Protein AF-A0A7C3T7F3-F1 (afdb_monomer_lite)

Sequence (194 aa):
MRRTGICLLIVLLVAVCTSAAVRIIVEGQDGMVAIKYQTDGERVRAFGLDVKLSAGTFTGVSDFIRGESTAARPGYGIFPAKFSQFITVDPQTGEVTDWDVNDYNPIADPCDPGALGGLGTGGVTLEMGALYYPPTDNSPNAPPTSGLLCRLAISQSAKVTVTENAIRGGIVFTDPTKKPVVDLSLATDIQVNK

Foldseek 3Di:
DDDDDDDDDPPPPPPPPPAKAKEWAWDADPQKTWTKIAIPLFFWFKAKKKKFWPDFFWADKFDADADAQALVRAAWRDAVLCCVVFFDADPVPRDTPDRPTPPSAQWHDCPPPQFDPTGRHRMTIGITGHDDPPLHSPDSRGHDSMDTRIMIGGPFKTFMAMDARVVRPHIATSPNVGDHPYHCVNGHRHTHGD

pLDDT: mean 90.85, std 13.87, range [42.19, 98.88]

Secondary structure (DSSP, 8-state):
------------------PPEEEEEEEEETTEEEEEEEESSPPEEEEEEEEEESSS-EEEEES---B---SSS-S-BB-HHHHHHHPPBPTTT--BS-S--TT-SSBPPTTSTT----TTSSEEEEEEE---SS-STT-TTSPPSEEEEEEEEESS-EEEEEEE-GGGT-EEESSTTS--EEEEEETSSEEE--

Radius of gyration: 21.13 Å; chains: 1; bounding box: 57×84×36 Å

Structure (mmCIF, N/CA/C/O backbone):
data_AF-A0A7C3T7F3-F1
#
_entry.id   AF-A0A7C3T7F3-F1
#
loop_
_atom_site.group_PDB
_atom_site.id
_atom_site.type_symbol
_atom_site.label_atom_id
_atom_site.label_alt_id
_atom_site.label_comp_id
_atom_site.label_asym_id
_atom_site.label_entity_id
_atom_site.label_seq_id
_atom_site.pdbx_PDB_ins_code
_atom_site.Cartn_x
_atom_site.Cartn_y
_atom_site.Cartn_z
_atom_site.occupancy
_atom_site.B_iso_or_equiv
_atom_site.auth_seq_id
_atom_site.auth_comp_id
_atom_site.auth_asym_id
_atom_site.auth_atom_id
_atom_site.pdbx_PDB_model_num
ATOM 1 N N . MET A 1 1 ? 38.379 64.407 -5.188 1.00 46.91 1 MET A N 1
ATOM 2 C CA . MET A 1 1 ? 36.939 64.063 -5.220 1.00 46.91 1 MET A CA 1
ATOM 3 C C . MET A 1 1 ? 36.664 63.136 -6.394 1.00 46.91 1 MET A C 1
ATOM 5 O O . MET A 1 1 ? 36.841 63.575 -7.518 1.00 46.91 1 MET A O 1
ATOM 9 N N . ARG A 1 2 ? 36.257 61.888 -6.124 1.00 42.19 2 ARG A N 1
ATOM 10 C CA . ARG A 1 2 ? 35.185 61.119 -6.798 1.00 42.19 2 ARG A CA 1
ATOM 11 C C . ARG A 1 2 ? 35.280 59.669 -6.313 1.00 42.19 2 ARG A C 1
ATOM 13 O O . ARG A 1 2 ? 36.186 58.937 -6.682 1.00 42.19 2 ARG A O 1
ATOM 20 N N . ARG A 1 3 ? 34.377 59.321 -5.392 1.00 46.56 3 ARG A N 1
ATOM 21 C CA . ARG A 1 3 ? 34.142 57.962 -4.899 1.00 46.56 3 ARG A CA 1
ATOM 22 C C . ARG A 1 3 ? 33.205 57.284 -5.894 1.00 46.56 3 ARG A C 1
ATOM 24 O O . ARG A 1 3 ? 32.058 57.702 -6.003 1.00 46.56 3 ARG A O 1
ATOM 31 N N . THR A 1 4 ? 33.674 56.272 -6.607 1.00 50.56 4 THR A N 1
ATOM 32 C CA . THR A 1 4 ? 32.813 55.363 -7.371 1.00 50.56 4 THR A CA 1
ATOM 33 C C . THR A 1 4 ? 32.564 54.144 -6.495 1.00 50.56 4 THR A C 1
ATOM 35 O O . THR A 1 4 ? 33.405 53.258 -6.379 1.00 50.56 4 THR A O 1
ATOM 38 N N . GLY A 1 5 ? 31.433 54.162 -5.788 1.00 53.47 5 GLY A N 1
ATOM 39 C CA . GLY A 1 5 ? 30.940 53.008 -5.049 1.00 53.47 5 GLY A CA 1
ATOM 40 C C . GLY A 1 5 ? 30.367 51.990 -6.027 1.00 53.47 5 GLY A C 1
ATOM 41 O O . GLY A 1 5 ? 29.438 52.301 -6.766 1.00 53.47 5 GLY A O 1
ATOM 42 N N . ILE A 1 6 ? 30.935 50.789 -6.038 1.00 53.31 6 ILE A N 1
ATOM 43 C CA . ILE A 1 6 ? 30.362 49.620 -6.703 1.00 53.31 6 ILE A CA 1
ATOM 44 C C . ILE A 1 6 ? 29.478 48.928 -5.661 1.00 53.31 6 ILE A C 1
ATOM 46 O O . ILE A 1 6 ? 29.982 48.323 -4.717 1.00 53.31 6 ILE A O 1
ATOM 50 N N . CYS A 1 7 ? 28.158 49.057 -5.800 1.00 48.78 7 CYS A N 1
ATOM 51 C CA . CYS A 1 7 ? 27.200 48.215 -5.084 1.00 48.78 7 CYS A CA 1
ATOM 52 C C . CYS A 1 7 ? 27.161 46.848 -5.774 1.00 48.78 7 CYS A C 1
ATOM 54 O O . CYS A 1 7 ? 26.558 46.700 -6.834 1.00 48.78 7 CYS A O 1
ATOM 56 N N . LEU A 1 8 ? 27.824 45.858 -5.178 1.00 49.44 8 LEU A N 1
ATOM 57 C CA . LEU A 1 8 ? 27.726 44.460 -5.585 1.00 49.44 8 LEU A CA 1
ATOM 58 C C . LEU A 1 8 ? 26.409 43.886 -5.032 1.00 49.44 8 LEU A C 1
ATOM 60 O O . LEU A 1 8 ? 26.265 43.707 -3.823 1.00 49.44 8 LEU A O 1
ATOM 64 N N . LEU A 1 9 ? 25.434 43.641 -5.907 1.00 47.75 9 LEU A N 1
ATOM 65 C CA . LEU A 1 9 ? 24.166 42.998 -5.562 1.00 47.75 9 LEU A CA 1
ATOM 66 C C . LEU A 1 9 ? 24.384 41.475 -5.513 1.00 47.75 9 LEU A C 1
ATOM 68 O O . LEU A 1 9 ? 24.453 40.818 -6.548 1.00 47.75 9 LEU A O 1
ATOM 72 N N . ILE A 1 10 ? 24.523 40.916 -4.310 1.00 57.78 10 ILE A N 1
ATOM 73 C CA . ILE A 1 10 ? 24.541 39.464 -4.087 1.00 57.78 10 ILE A CA 1
ATOM 74 C C . ILE A 1 10 ? 23.085 38.987 -4.084 1.00 57.78 10 ILE A C 1
ATOM 76 O O . ILE A 1 10 ? 22.374 39.137 -3.093 1.00 57.78 10 ILE A O 1
ATOM 80 N N . VAL A 1 11 ? 22.623 38.440 -5.209 1.00 54.12 11 VAL A N 1
ATOM 81 C CA . VAL A 1 11 ? 21.342 37.725 -5.285 1.00 54.12 11 VAL A CA 1
ATOM 82 C C . VAL A 1 11 ? 21.586 36.302 -4.792 1.00 54.12 11 VAL A C 1
ATOM 84 O O . VAL A 1 11 ? 22.095 35.452 -5.520 1.0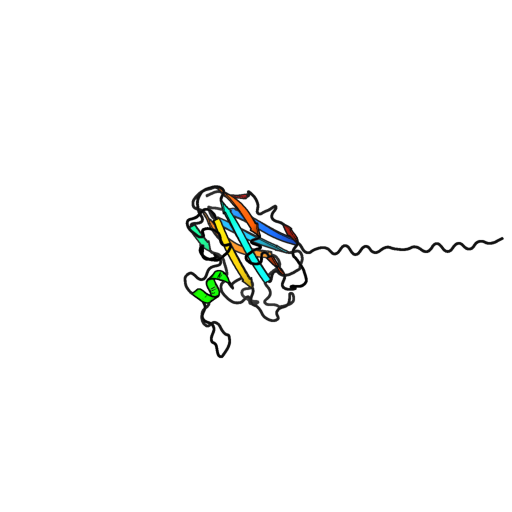0 54.12 11 VAL A O 1
ATOM 87 N N . LEU A 1 12 ? 21.271 36.057 -3.521 1.00 46.31 12 LEU A N 1
ATOM 88 C CA . LEU A 1 12 ? 21.304 34.729 -2.921 1.00 46.31 12 LEU A CA 1
ATOM 89 C C . LEU A 1 12 ? 20.077 33.943 -3.420 1.00 46.31 12 LEU A C 1
ATOM 91 O O . LEU A 1 12 ? 18.985 34.053 -2.867 1.00 46.31 12 LEU A O 1
ATOM 95 N N . LEU A 1 13 ? 20.246 33.178 -4.500 1.00 45.53 13 LEU A N 1
ATOM 96 C CA . LEU A 1 13 ? 19.295 32.145 -4.919 1.00 45.53 13 LEU A CA 1
ATOM 97 C C . LEU A 1 13 ? 19.312 31.033 -3.867 1.00 45.53 13 LEU A C 1
ATOM 99 O O . LEU A 1 13 ? 20.112 30.102 -3.937 1.00 45.53 13 LEU A O 1
ATOM 103 N N . VAL A 1 14 ? 18.442 31.137 -2.864 1.00 48.94 14 VAL A N 1
ATOM 104 C CA . VAL A 1 14 ? 18.135 30.000 -1.997 1.00 48.94 14 VAL A CA 1
ATOM 105 C C . VAL A 1 14 ? 17.326 29.029 -2.851 1.00 48.94 14 VAL A C 1
ATOM 107 O O . VAL A 1 14 ? 16.125 29.207 -3.041 1.00 48.94 14 VAL A O 1
ATOM 110 N N . ALA A 1 15 ? 18.000 28.036 -3.430 1.00 51.12 15 ALA A N 1
ATOM 111 C CA . ALA A 1 15 ? 17.335 26.887 -4.018 1.00 51.12 15 ALA A CA 1
ATOM 112 C C . ALA A 1 15 ? 16.617 26.149 -2.881 1.00 51.12 15 ALA A C 1
ATOM 114 O O . ALA A 1 15 ? 17.211 25.340 -2.171 1.00 51.12 15 ALA A O 1
ATOM 115 N N . VAL A 1 16 ? 15.345 26.476 -2.658 1.00 49.19 16 VAL A N 1
ATOM 116 C CA . VAL A 1 16 ? 14.458 25.633 -1.860 1.00 49.19 16 VAL A CA 1
ATOM 117 C C . VAL A 1 16 ? 14.324 24.335 -2.636 1.00 49.19 16 VAL A C 1
ATOM 119 O O . VAL A 1 16 ? 13.655 24.274 -3.664 1.00 49.19 16 VAL A O 1
ATOM 122 N N . CYS A 1 17 ? 15.037 23.310 -2.180 1.00 46.16 17 CYS A N 1
ATOM 123 C CA . CYS A 1 17 ? 14.803 21.948 -2.611 1.00 46.16 17 CYS A CA 1
ATOM 124 C C . CYS A 1 17 ? 13.360 21.634 -2.194 1.00 46.16 17 CYS A C 1
ATOM 126 O O . CYS A 1 17 ? 13.087 21.470 -1.005 1.00 46.16 17 CYS A O 1
ATOM 128 N N . THR A 1 18 ? 12.412 21.672 -3.132 1.00 59.72 18 THR A N 1
ATOM 129 C CA . THR A 1 18 ? 11.040 21.244 -2.858 1.00 59.72 18 THR A CA 1
ATOM 130 C C . THR A 1 18 ? 11.109 19.744 -2.640 1.00 59.72 18 THR A C 1
ATOM 132 O O . THR A 1 18 ? 11.190 18.978 -3.598 1.00 59.72 18 THR A O 1
ATOM 135 N N . SER A 1 19 ? 11.181 19.319 -1.380 1.00 63.06 19 SER A N 1
ATOM 136 C CA . SER A 1 19 ? 11.123 17.906 -1.030 1.00 63.06 19 SER A CA 1
ATOM 137 C C . SER A 1 19 ? 9.804 17.359 -1.558 1.00 63.06 19 SER A C 1
ATOM 139 O O . SER A 1 19 ? 8.746 17.836 -1.145 1.00 63.06 19 SER A O 1
ATOM 141 N N . ALA A 1 20 ? 9.860 16.411 -2.489 1.00 80.81 20 ALA A N 1
ATOM 142 C CA . ALA A 1 20 ? 8.653 15.839 -3.055 1.00 80.81 20 ALA A CA 1
ATOM 143 C C . ALA A 1 20 ? 7.878 15.103 -1.958 1.00 80.81 20 ALA A C 1
ATOM 145 O O . ALA A 1 20 ? 8.414 14.197 -1.307 1.00 80.81 20 ALA A O 1
ATOM 146 N N . ALA A 1 21 ? 6.633 15.519 -1.730 1.00 91.19 21 ALA A N 1
ATOM 147 C CA . ALA A 1 21 ? 5.785 14.872 -0.752 1.00 91.19 21 ALA A CA 1
ATOM 148 C C . ALA A 1 21 ? 5.089 13.654 -1.366 1.00 91.19 21 ALA A C 1
ATOM 150 O O . ALA A 1 21 ? 4.750 13.642 -2.554 1.00 91.19 21 ALA A O 1
ATOM 151 N N . VAL A 1 22 ? 4.843 12.645 -0.534 1.00 97.12 22 VAL A N 1
ATOM 152 C CA . VAL A 1 22 ? 3.919 11.548 -0.825 1.00 97.12 22 VAL A CA 1
ATOM 153 C C . VAL A 1 22 ? 2.779 11.638 0.170 1.00 97.12 22 VAL A C 1
ATOM 155 O O . VAL A 1 22 ? 2.977 11.486 1.371 1.00 97.12 22 VAL A O 1
ATOM 158 N N . ARG A 1 23 ? 1.578 11.889 -0.338 1.00 98.19 23 ARG A N 1
ATOM 159 C CA . ARG A 1 23 ? 0.343 11.915 0.440 1.00 98.19 23 ARG A CA 1
ATOM 160 C C . ARG A 1 23 ? -0.302 10.553 0.399 1.00 98.19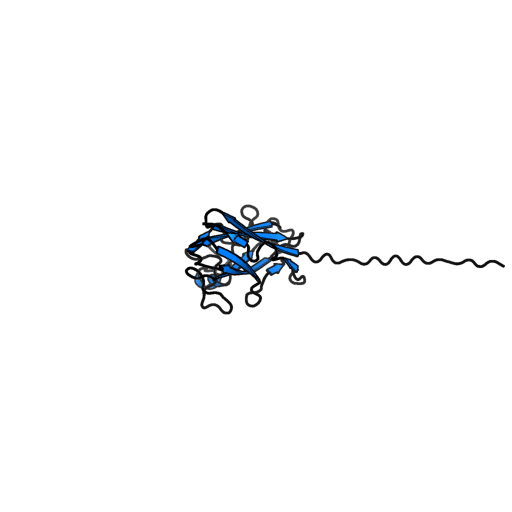 23 ARG A C 1
ATOM 162 O O . ARG A 1 23 ? -0.556 10.052 -0.696 1.00 98.19 23 ARG A O 1
ATOM 169 N N . ILE A 1 24 ? -0.617 10.006 1.564 1.00 98.75 24 ILE A N 1
ATOM 170 C CA . ILE A 1 24 ? -1.550 8.888 1.677 1.00 98.75 24 ILE A CA 1
ATOM 171 C C . ILE A 1 24 ? -2.923 9.453 2.008 1.00 98.75 24 ILE A C 1
ATOM 173 O O . ILE A 1 24 ? -3.062 10.359 2.829 1.00 98.75 24 ILE A O 1
ATOM 177 N N . ILE A 1 25 ? -3.935 8.933 1.327 1.00 98.81 25 ILE A N 1
ATOM 178 C CA . ILE A 1 25 ? -5.313 9.398 1.428 1.00 98.81 25 ILE A CA 1
ATOM 179 C C . ILE A 1 25 ? -6.185 8.185 1.725 1.00 98.81 25 ILE A C 1
ATOM 181 O O . ILE A 1 25 ? -6.105 7.172 1.027 1.00 98.81 25 ILE A O 1
ATOM 185 N N . VAL A 1 26 ? -7.022 8.300 2.749 1.00 98.75 26 VAL A N 1
ATOM 186 C CA . VAL A 1 26 ? -8.055 7.320 3.070 1.00 98.75 26 VAL A CA 1
ATOM 187 C C . VAL A 1 26 ? -9.410 7.894 2.691 1.00 98.75 26 VAL A C 1
ATOM 189 O O . VAL A 1 26 ? -9.795 8.968 3.146 1.00 98.75 26 VAL A O 1
ATOM 192 N N . GLU A 1 27 ? -10.158 7.148 1.888 1.00 98.06 27 GLU A N 1
ATOM 193 C CA . GLU A 1 27 ? -11.552 7.452 1.566 1.00 98.06 27 GLU A CA 1
ATOM 194 C C . GLU A 1 27 ? -12.429 6.263 1.959 1.00 98.06 27 GLU A C 1
ATOM 196 O O . GLU A 1 27 ? -12.152 5.124 1.587 1.00 98.06 27 GLU A O 1
ATOM 201 N N . GLY A 1 28 ? -13.482 6.523 2.731 1.00 94.50 28 GLY A N 1
ATOM 202 C CA . GLY A 1 28 ? -14.423 5.506 3.185 1.00 94.50 28 GLY A CA 1
ATOM 203 C C . GLY A 1 28 ? -15.754 5.583 2.451 1.00 94.50 28 GLY A C 1
ATOM 204 O O . GLY A 1 28 ? -16.364 6.649 2.423 1.00 94.50 28 GLY A O 1
ATOM 205 N N . GLN A 1 29 ? -16.233 4.461 1.918 1.00 89.06 29 GLN A N 1
ATOM 206 C CA . GLN A 1 29 ? -17.582 4.353 1.363 1.00 89.06 29 GLN A CA 1
ATOM 207 C C . GLN A 1 29 ? -18.111 2.920 1.504 1.00 89.06 29 GLN A C 1
ATOM 209 O O . GLN A 1 29 ? -17.406 1.977 1.156 1.00 89.06 29 GLN A O 1
ATOM 214 N N . ASP A 1 30 ? -19.347 2.766 1.991 1.00 91.88 30 ASP A N 1
ATOM 215 C CA . ASP A 1 30 ? -20.090 1.496 2.049 1.00 91.88 30 ASP A CA 1
ATOM 216 C C . ASP A 1 30 ? -19.298 0.335 2.689 1.00 91.88 30 ASP A C 1
ATOM 218 O O . ASP A 1 30 ? -19.239 -0.780 2.170 1.00 91.88 30 ASP A O 1
ATOM 222 N N . GLY A 1 31 ? -18.622 0.603 3.815 1.00 93.69 31 GLY A N 1
ATOM 223 C CA . GLY A 1 31 ? -17.800 -0.395 4.511 1.00 93.69 31 GLY A CA 1
ATOM 224 C C . GLY A 1 31 ? -16.494 -0.768 3.803 1.00 93.69 31 GLY A C 1
ATOM 225 O O . GLY A 1 31 ? -15.836 -1.731 4.205 1.00 93.69 31 GLY A O 1
ATOM 226 N N . MET A 1 32 ? -16.105 -0.012 2.777 1.00 98.00 32 MET A N 1
ATOM 227 C CA . MET A 1 32 ? -14.834 -0.147 2.075 1.00 98.00 32 MET A CA 1
ATOM 228 C C . MET A 1 32 ? -13.944 1.063 2.352 1.00 98.00 32 MET A C 1
ATOM 230 O O . MET A 1 32 ? -14.363 2.215 2.249 1.00 98.00 32 MET A O 1
ATOM 234 N N . VAL A 1 33 ? -12.684 0.786 2.659 1.00 98.50 33 VAL A N 1
ATOM 235 C CA . VAL A 1 33 ? -11.623 1.763 2.895 1.00 98.50 33 VAL A CA 1
ATOM 236 C C . VAL A 1 33 ? -10.718 1.771 1.671 1.00 98.50 33 VAL A C 1
ATOM 238 O O . VAL A 1 33 ? -9.975 0.819 1.453 1.00 98.50 33 VAL A O 1
ATOM 241 N N . ALA A 1 34 ? -10.771 2.818 0.855 1.00 98.62 34 ALA A N 1
ATOM 242 C CA . ALA A 1 34 ? -9.834 3.020 -0.243 1.00 98.62 34 ALA A CA 1
ATOM 243 C C . ALA A 1 34 ? -8.537 3.643 0.281 1.00 98.62 34 ALA A C 1
ATOM 245 O O . ALA A 1 34 ? -8.562 4.736 0.847 1.00 98.62 34 ALA A O 1
ATOM 246 N N . ILE A 1 35 ? -7.412 2.963 0.055 1.00 98.81 35 ILE A N 1
ATOM 247 C CA . ILE A 1 35 ? -6.073 3.491 0.324 1.00 98.81 35 ILE A CA 1
ATOM 248 C C . ILE A 1 35 ? -5.524 4.048 -0.984 1.00 98.81 35 ILE A C 1
ATOM 250 O O . ILE A 1 35 ? -5.307 3.309 -1.946 1.00 98.81 35 ILE A O 1
ATOM 254 N N . LYS A 1 36 ? -5.323 5.361 -1.033 1.00 98.75 36 LYS A N 1
ATOM 255 C CA . LYS A 1 36 ? -4.881 6.096 -2.220 1.00 98.75 36 LYS A CA 1
ATOM 256 C C . LYS A 1 36 ? -3.575 6.820 -1.931 1.00 98.75 36 LYS A C 1
ATOM 258 O O . LYS A 1 36 ? -3.223 7.054 -0.775 1.00 98.75 36 LYS A O 1
ATOM 263 N N . TYR A 1 37 ? -2.882 7.212 -2.991 1.00 98.50 37 TYR A N 1
ATOM 264 C CA . TYR A 1 37 ? -1.674 8.021 -2.888 1.00 98.50 37 TYR A CA 1
ATOM 265 C C . TYR A 1 37 ? -1.663 9.168 -3.899 1.00 98.50 37 TYR A C 1
ATOM 267 O O . TYR A 1 37 ? -2.347 9.115 -4.926 1.00 98.50 37 TYR A O 1
ATOM 275 N N . GLN A 1 38 ? -0.857 10.190 -3.613 1.00 98.06 38 GLN A N 1
ATOM 276 C CA . GLN A 1 38 ? -0.493 11.251 -4.551 1.00 98.06 38 GLN A CA 1
ATOM 277 C C . GLN A 1 38 ? 0.925 11.763 -4.269 1.00 98.06 38 GLN A C 1
ATOM 279 O O . GLN A 1 38 ? 1.276 11.979 -3.113 1.00 98.06 38 GLN A O 1
ATOM 284 N N . THR A 1 39 ? 1.714 12.032 -5.306 1.00 95.25 39 THR A N 1
ATOM 285 C CA . THR A 1 39 ? 3.095 12.524 -5.212 1.00 95.25 39 THR A CA 1
ATOM 286 C C . THR A 1 39 ? 3.280 13.870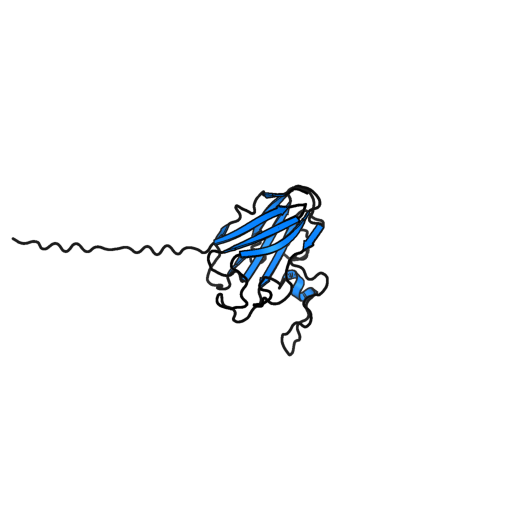 -5.914 1.00 95.25 39 THR A C 1
ATOM 288 O O . THR A 1 39 ? 2.515 14.222 -6.814 1.00 95.25 39 THR A O 1
ATOM 291 N N . ASP A 1 40 ? 4.321 14.611 -5.527 1.00 91.06 40 ASP A N 1
ATOM 292 C CA . ASP A 1 40 ? 4.727 15.884 -6.153 1.00 91.06 40 ASP A CA 1
ATOM 293 C C . ASP A 1 40 ? 5.683 15.713 -7.343 1.00 91.06 40 ASP A C 1
ATOM 295 O O . ASP A 1 40 ? 6.607 16.497 -7.544 1.00 91.06 40 ASP A O 1
ATOM 299 N N . GLY A 1 41 ? 5.466 14.668 -8.143 1.00 85.88 41 GLY A N 1
ATOM 300 C CA . GLY A 1 41 ? 6.200 14.420 -9.387 1.00 85.88 41 GLY A CA 1
ATOM 301 C C . GLY A 1 41 ? 7.121 13.206 -9.331 1.00 85.88 41 GLY A C 1
ATOM 302 O O . GLY A 1 41 ? 7.129 12.432 -10.286 1.00 85.88 41 GLY A O 1
ATOM 303 N N . GLU A 1 42 ? 7.825 12.992 -8.214 1.00 90.62 42 GLU A N 1
ATOM 304 C CA . GLU A 1 42 ? 8.636 11.779 -8.007 1.00 90.62 42 GLU A CA 1
ATOM 305 C C . GLU A 1 42 ? 7.733 10.542 -7.994 1.00 90.62 42 GLU A C 1
ATOM 307 O O . GLU A 1 42 ? 6.664 10.546 -7.367 1.00 90.62 42 GLU A O 1
ATOM 312 N N . ARG A 1 43 ? 8.138 9.464 -8.671 1.00 93.50 43 ARG A N 1
ATOM 313 C CA . ARG A 1 43 ? 7.383 8.206 -8.625 1.00 93.50 43 ARG A CA 1
ATOM 314 C C . ARG A 1 43 ? 7.793 7.389 -7.412 1.00 93.50 43 ARG A C 1
ATOM 316 O O . ARG A 1 43 ? 8.961 7.308 -7.037 1.00 93.50 43 ARG A O 1
ATOM 323 N N . VAL A 1 44 ? 6.802 6.746 -6.806 1.00 96.00 44 VAL A N 1
ATOM 324 C CA . VAL A 1 44 ? 7.024 5.781 -5.731 1.00 96.00 44 VAL A CA 1
ATOM 325 C C . VAL A 1 44 ? 7.297 4.417 -6.350 1.00 96.00 44 VAL A C 1
ATOM 327 O O . VAL A 1 44 ? 6.602 3.995 -7.275 1.00 96.00 44 VAL A O 1
ATOM 330 N N . ARG A 1 45 ? 8.307 3.731 -5.821 1.00 96.12 45 ARG A N 1
ATOM 331 C CA . ARG A 1 45 ? 8.689 2.361 -6.155 1.00 96.12 45 ARG A CA 1
ATOM 332 C C . ARG A 1 45 ? 7.953 1.341 -5.306 1.00 96.12 45 ARG A C 1
ATOM 334 O O . ARG A 1 45 ? 7.565 0.299 -5.829 1.00 96.12 45 ARG A O 1
ATOM 341 N N . ALA A 1 46 ? 7.789 1.628 -4.019 1.00 97.25 46 ALA A N 1
ATOM 342 C CA . ALA A 1 46 ? 7.140 0.726 -3.085 1.00 97.25 46 ALA A CA 1
ATOM 343 C C . ALA A 1 46 ? 6.512 1.460 -1.894 1.00 97.25 46 ALA A C 1
ATOM 345 O O . ALA A 1 46 ? 6.939 2.558 -1.530 1.00 97.25 46 ALA A O 1
ATOM 346 N N . PHE A 1 47 ? 5.528 0.803 -1.288 1.00 98.44 47 PHE A N 1
ATOM 347 C CA . PHE A 1 47 ? 4.845 1.201 -0.067 1.00 98.44 47 PHE A CA 1
ATOM 348 C C . PHE A 1 47 ? 4.896 0.059 0.951 1.00 98.44 47 PHE A C 1
ATOM 350 O O . PHE A 1 47 ? 4.479 -1.056 0.639 1.00 98.44 47 PHE A O 1
ATOM 357 N N . GLY A 1 48 ? 5.344 0.367 2.164 1.00 98.31 48 GLY A N 1
ATOM 358 C CA . GLY A 1 48 ? 5.151 -0.408 3.384 1.00 98.31 48 GLY A CA 1
ATOM 359 C C . GLY A 1 48 ? 4.304 0.410 4.357 1.00 98.31 48 GLY A C 1
ATOM 360 O O . GLY A 1 48 ? 4.785 1.401 4.911 1.00 98.31 48 GLY A O 1
ATOM 361 N N . LEU A 1 49 ? 3.037 0.035 4.538 1.00 98.75 49 LEU A N 1
ATOM 362 C CA . LEU A 1 49 ? 2.059 0.806 5.313 1.00 98.75 49 LEU A CA 1
ATOM 363 C C . LEU A 1 49 ? 1.375 -0.072 6.355 1.00 98.75 49 LEU A C 1
ATOM 365 O O . LEU A 1 49 ? 0.937 -1.173 6.052 1.00 98.75 49 LEU A O 1
ATOM 369 N N . ASP A 1 50 ? 1.195 0.455 7.554 1.00 98.88 50 ASP A N 1
ATOM 370 C CA . ASP A 1 50 ? 0.310 -0.118 8.560 1.00 98.88 50 ASP A CA 1
ATOM 371 C C . ASP A 1 50 ? -1.037 0.594 8.506 1.00 98.88 50 ASP A C 1
ATOM 373 O O . ASP A 1 50 ? -1.089 1.821 8.543 1.00 98.88 50 ASP A O 1
ATOM 377 N N . VAL A 1 51 ? -2.131 -0.163 8.466 1.00 98.88 51 VAL A N 1
ATOM 378 C CA . VAL A 1 51 ? -3.499 0.362 8.510 1.00 98.88 51 VAL A CA 1
ATOM 379 C C . VAL A 1 51 ? -4.205 -0.221 9.725 1.00 98.88 51 VAL A C 1
ATOM 381 O O . VAL A 1 51 ? -4.257 -1.440 9.890 1.00 98.88 51 VAL A O 1
ATOM 384 N N . LYS A 1 52 ? -4.758 0.638 10.584 1.00 98.88 52 LYS A N 1
ATOM 385 C CA . LYS A 1 52 ? -5.430 0.250 11.832 1.00 98.88 52 LYS A CA 1
ATOM 386 C C . LYS A 1 52 ? -6.846 0.802 11.897 1.00 98.88 52 LYS A C 1
ATOM 388 O O . LYS A 1 52 ? -7.106 1.912 11.440 1.00 98.88 52 LYS A O 1
ATOM 393 N N . LEU A 1 53 ? -7.734 0.032 12.515 1.00 98.81 53 LEU A N 1
ATOM 394 C CA . LEU A 1 53 ? -9.090 0.431 12.863 1.00 98.81 53 LEU A CA 1
ATOM 395 C C . LEU A 1 53 ? -9.176 0.762 14.348 1.00 98.81 53 LEU A C 1
ATOM 397 O O . LEU A 1 53 ? -8.606 0.066 15.187 1.00 98.81 53 LEU A O 1
ATOM 401 N N . SER A 1 54 ? -9.973 1.772 14.689 1.00 98.62 54 SER A N 1
ATOM 402 C CA . SER A 1 54 ? -10.333 2.040 16.084 1.00 98.62 54 SER A CA 1
ATOM 403 C C . SER A 1 54 ? -11.271 0.979 16.674 1.00 98.62 54 SER A C 1
ATOM 405 O O . SER A 1 54 ? -11.357 0.849 17.892 1.00 98.62 54 SER A O 1
ATOM 407 N N . ALA A 1 55 ? -12.017 0.259 15.829 1.00 98.19 55 ALA A N 1
ATOM 408 C CA . ALA A 1 55 ? -12.951 -0.793 16.217 1.00 98.19 55 ALA A CA 1
ATOM 409 C C . ALA A 1 55 ? -13.177 -1.782 15.063 1.00 98.19 55 ALA A C 1
ATOM 411 O O . ALA A 1 55 ? -13.113 -1.414 13.894 1.00 98.19 55 ALA A O 1
ATOM 412 N N . GLY A 1 56 ? -13.510 -3.033 15.389 1.00 98.25 56 GLY A N 1
ATOM 413 C CA . GLY A 1 56 ? -13.790 -4.058 14.383 1.00 98.25 56 GLY A CA 1
ATOM 414 C C . GLY A 1 56 ? -12.534 -4.644 13.752 1.00 98.25 56 GLY A C 1
ATOM 415 O O . GLY A 1 56 ? -11.472 -4.692 14.368 1.00 98.25 56 GLY A O 1
ATOM 416 N N . THR A 1 57 ? -12.697 -5.162 12.541 1.00 98.75 57 THR A N 1
ATOM 417 C CA . THR A 1 57 ? -11.704 -5.988 11.854 1.00 98.75 57 THR A CA 1
ATOM 418 C C . THR A 1 57 ? -11.730 -5.748 10.352 1.00 98.75 57 THR A C 1
ATOM 420 O O . THR A 1 57 ? -12.779 -5.423 9.791 1.00 98.75 57 THR A O 1
ATOM 423 N N . PHE A 1 58 ? -10.592 -5.951 9.694 1.00 98.69 58 PHE A N 1
ATOM 424 C CA . PHE A 1 58 ? -10.527 -6.053 8.241 1.00 98.69 58 PHE A CA 1
ATOM 425 C C . PHE A 1 58 ? -10.984 -7.440 7.791 1.00 98.69 58 PHE A C 1
ATOM 427 O O . PHE A 1 58 ? -10.500 -8.448 8.300 1.00 98.69 58 PHE A O 1
ATOM 434 N N . THR A 1 59 ? -11.911 -7.508 6.840 1.00 98.44 59 THR A N 1
ATOM 435 C CA . THR A 1 59 ? -12.515 -8.770 6.376 1.00 98.44 59 THR A CA 1
ATOM 436 C C . THR A 1 59 ? -12.102 -9.158 4.962 1.00 98.44 59 THR A C 1
ATOM 438 O O . THR A 1 59 ? -12.409 -10.261 4.526 1.00 98.44 59 THR A O 1
ATOM 441 N N . GLY A 1 60 ? -11.416 -8.279 4.234 1.00 98.00 60 GLY A N 1
ATOM 442 C CA . GLY A 1 60 ? -10.921 -8.578 2.896 1.00 98.00 60 GLY A CA 1
ATOM 443 C C . GLY A 1 60 ? -10.140 -7.424 2.288 1.00 98.00 60 GLY A C 1
ATOM 444 O O . GLY A 1 60 ? -10.147 -6.309 2.814 1.00 98.00 60 GLY A O 1
ATOM 445 N N . VAL A 1 61 ? -9.486 -7.711 1.167 1.00 98.25 61 VAL A N 1
ATOM 446 C CA . VAL A 1 61 ? -8.750 -6.745 0.351 1.00 98.25 61 VAL A CA 1
ATOM 447 C C . VAL A 1 61 ? -9.115 -6.941 -1.118 1.00 98.25 61 VAL A C 1
ATOM 449 O O . VAL A 1 61 ? -9.260 -8.076 -1.570 1.00 98.25 61 VAL A O 1
ATOM 452 N N . SER A 1 62 ? -9.299 -5.849 -1.854 1.00 97.69 62 SER A N 1
ATOM 453 C CA . SER A 1 62 ? -9.691 -5.857 -3.267 1.00 97.69 62 SER A CA 1
ATOM 454 C C . SER A 1 62 ? -9.087 -4.672 -4.026 1.00 97.69 62 SER A C 1
ATOM 456 O O . SER A 1 62 ? -8.352 -3.865 -3.455 1.00 97.69 62 SER A O 1
ATOM 458 N N . ASP A 1 63 ? -9.398 -4.576 -5.320 1.00 96.75 63 ASP A N 1
ATOM 459 C CA . ASP A 1 63 ? -9.047 -3.454 -6.202 1.00 96.75 63 ASP A CA 1
ATOM 460 C C . ASP A 1 63 ? -7.546 -3.117 -6.222 1.00 96.75 63 ASP A C 1
ATOM 462 O O . ASP A 1 63 ? -7.151 -1.959 -6.338 1.00 96.75 63 ASP A O 1
ATOM 466 N N . PHE A 1 64 ? -6.712 -4.148 -6.106 1.00 96.56 64 PHE A N 1
ATOM 467 C CA . PHE A 1 64 ? -5.275 -4.085 -6.335 1.00 96.56 64 PHE A CA 1
ATOM 468 C C . PHE A 1 64 ? -4.936 -4.794 -7.646 1.00 96.56 64 PHE A C 1
ATOM 470 O O . PHE A 1 64 ? -5.645 -5.704 -8.083 1.00 96.56 64 PHE A O 1
ATOM 477 N N . ILE A 1 65 ? -3.838 -4.391 -8.279 1.00 95.38 65 ILE A N 1
ATOM 478 C CA . ILE A 1 65 ? -3.315 -5.108 -9.444 1.00 95.38 65 ILE A CA 1
ATOM 479 C C . ILE A 1 65 ? -2.388 -6.239 -8.995 1.00 95.38 65 ILE A C 1
ATOM 481 O O . ILE A 1 65 ? -1.851 -6.193 -7.895 1.00 95.38 65 ILE A O 1
ATOM 485 N N . ARG A 1 66 ? -2.144 -7.222 -9.862 1.00 95.69 66 ARG A N 1
ATOM 486 C CA . ARG A 1 66 ? -1.115 -8.251 -9.664 1.00 95.69 66 ARG A CA 1
ATOM 487 C C . ARG A 1 66 ? -0.096 -8.205 -10.796 1.00 95.69 66 ARG A C 1
ATOM 489 O O . ARG A 1 66 ? -0.466 -7.975 -11.954 1.00 95.69 66 ARG A O 1
ATOM 496 N N . GLY A 1 67 ? 1.161 -8.447 -10.447 1.00 95.25 67 GLY A N 1
ATOM 497 C CA . GLY A 1 67 ? 2.281 -8.522 -11.375 1.00 95.25 67 GLY A CA 1
ATOM 498 C C . GLY A 1 67 ? 2.878 -7.180 -11.772 1.00 95.25 67 GLY A C 1
ATOM 499 O O . GLY A 1 67 ? 2.718 -6.166 -11.089 1.00 95.25 67 GLY A O 1
ATOM 500 N N . GLU A 1 68 ? 3.623 -7.210 -12.872 1.00 95.50 68 GLU A N 1
ATOM 501 C CA . GLU A 1 68 ? 4.380 -6.063 -13.362 1.00 95.50 68 GLU A CA 1
ATOM 502 C C . GLU A 1 68 ? 3.484 -4.882 -13.745 1.00 95.50 68 GLU A C 1
ATOM 504 O O . GLU A 1 68 ? 2.376 -5.029 -14.272 1.00 95.50 68 GLU A O 1
ATOM 509 N N . SER A 1 69 ? 4.011 -3.685 -13.503 1.00 97.12 69 SER A N 1
ATOM 510 C CA . SER A 1 69 ? 3.418 -2.443 -13.971 1.00 97.12 69 SER A CA 1
ATOM 511 C C . SER A 1 69 ? 3.710 -2.296 -15.460 1.00 97.12 69 SER A C 1
ATOM 513 O O . SER A 1 69 ? 4.858 -2.373 -15.895 1.00 97.12 69 SER A O 1
ATOM 515 N N . THR A 1 70 ? 2.666 -2.068 -16.248 1.00 96.19 70 THR A N 1
ATOM 516 C CA . THR A 1 70 ? 2.757 -1.899 -17.706 1.00 96.19 70 THR A CA 1
ATOM 517 C C . THR A 1 70 ? 2.027 -0.635 -18.132 1.00 96.19 70 THR A C 1
ATOM 519 O O . THR A 1 70 ? 1.173 -0.140 -17.405 1.00 96.19 70 THR A O 1
ATOM 522 N N . ALA A 1 71 ? 2.286 -0.134 -19.339 1.00 95.50 71 ALA A N 1
ATOM 523 C CA . ALA A 1 71 ? 1.556 1.012 -19.882 1.00 95.50 71 ALA A CA 1
ATOM 524 C C . ALA A 1 71 ? 0.028 0.787 -19.926 1.00 95.50 71 ALA A C 1
ATOM 526 O O . ALA A 1 71 ? -0.740 1.729 -19.754 1.00 95.50 71 ALA A O 1
ATOM 527 N N . ALA A 1 72 ? -0.420 -0.458 -20.130 1.00 94.94 72 ALA A N 1
ATOM 528 C CA . ALA A 1 72 ? -1.841 -0.813 -20.148 1.00 94.94 72 ALA A CA 1
ATOM 529 C C . ALA A 1 72 ? -2.442 -0.970 -18.741 1.00 94.94 72 ALA A C 1
ATOM 531 O O . ALA A 1 72 ? -3.641 -0.766 -18.553 1.00 94.94 72 ALA A O 1
ATOM 532 N N . ARG A 1 73 ? -1.623 -1.350 -17.755 1.00 94.19 73 ARG A N 1
ATOM 533 C CA . ARG A 1 73 ? -2.041 -1.576 -16.369 1.00 94.19 73 ARG A CA 1
ATOM 534 C C . ARG A 1 73 ? -0.939 -1.119 -15.406 1.00 94.19 73 ARG A C 1
ATOM 536 O O . ARG A 1 73 ? -0.225 -1.963 -14.859 1.00 94.19 73 ARG A O 1
ATOM 543 N N . PRO A 1 74 ? -0.753 0.199 -15.231 1.00 95.12 74 PRO A N 1
ATOM 544 C CA . PRO A 1 74 ? 0.299 0.715 -14.372 1.00 95.12 74 PRO A CA 1
ATOM 545 C C . PRO A 1 74 ? -0.106 0.585 -12.899 1.00 95.12 74 PRO A C 1
ATOM 547 O O . PRO A 1 74 ? -1.268 0.808 -12.556 1.00 95.12 74 PRO A O 1
ATOM 550 N N . GLY A 1 75 ? 0.831 0.254 -12.010 1.00 96.69 75 GLY A N 1
ATOM 551 C CA . GLY A 1 75 ? 0.545 0.182 -10.575 1.00 96.69 75 GLY A CA 1
ATOM 552 C C . GLY A 1 75 ? 1.519 -0.665 -9.761 1.00 96.69 75 GLY A C 1
ATOM 553 O O . GLY A 1 75 ? 2.657 -0.904 -10.156 1.00 96.69 75 GLY A O 1
ATOM 554 N N . TYR A 1 76 ? 1.053 -1.122 -8.600 1.00 98.06 76 TYR A N 1
ATOM 555 C CA . TYR A 1 76 ? 1.871 -1.792 -7.589 1.00 98.06 76 TYR A CA 1
ATOM 556 C C . TYR A 1 76 ? 1.373 -3.217 -7.354 1.00 98.06 76 TYR A C 1
ATOM 558 O O . TYR A 1 76 ? 0.536 -3.443 -6.484 1.00 98.06 76 TYR A O 1
ATOM 566 N N . GLY A 1 77 ? 1.840 -4.161 -8.173 1.00 96.75 77 GLY A N 1
ATOM 567 C CA . GLY A 1 77 ? 1.364 -5.548 -8.164 1.00 96.75 77 GLY A CA 1
ATOM 568 C C . GLY A 1 77 ? 2.344 -6.578 -7.617 1.00 96.75 77 GLY A C 1
ATOM 569 O O . GLY A 1 77 ? 2.064 -7.772 -7.709 1.00 96.75 77 GLY A O 1
ATOM 570 N N . ILE A 1 78 ? 3.483 -6.138 -7.078 1.00 96.81 78 ILE A N 1
ATOM 571 C CA . ILE A 1 78 ? 4.467 -7.009 -6.433 1.00 96.81 78 ILE A CA 1
ATOM 572 C C . ILE A 1 78 ? 4.300 -6.899 -4.922 1.00 96.81 78 ILE A C 1
ATOM 574 O O . ILE A 1 78 ? 4.413 -5.807 -4.376 1.00 96.81 78 ILE A O 1
ATOM 578 N N . PHE A 1 79 ? 4.065 -8.015 -4.239 1.00 97.12 79 PHE A N 1
ATOM 579 C CA . PHE A 1 79 ? 3.851 -8.069 -2.788 1.00 97.12 79 PHE A CA 1
ATOM 580 C C . PHE A 1 79 ? 5.000 -8.835 -2.112 1.00 97.12 79 PHE A C 1
ATOM 582 O O . PHE A 1 79 ? 4.945 -10.066 -2.062 1.00 97.12 79 PHE A O 1
ATOM 589 N N . PRO A 1 80 ? 6.067 -8.154 -1.645 1.00 93.75 80 PRO A N 1
ATOM 590 C CA . PRO A 1 80 ? 7.277 -8.795 -1.122 1.00 93.75 80 PRO A CA 1
ATOM 591 C C . PRO A 1 80 ? 7.039 -9.857 -0.040 1.00 93.75 80 PRO A C 1
ATOM 593 O O . PRO A 1 80 ? 7.549 -10.965 -0.190 1.00 93.75 80 PRO A O 1
ATOM 596 N N . ALA A 1 81 ? 6.219 -9.578 0.980 1.00 91.44 81 ALA A N 1
ATOM 597 C CA . ALA A 1 81 ? 5.871 -10.519 2.055 1.00 91.44 81 ALA A CA 1
ATOM 598 C C . ALA A 1 81 ? 5.333 -11.859 1.543 1.00 91.44 81 ALA A C 1
ATOM 600 O O . ALA A 1 81 ? 5.627 -12.918 2.091 1.00 91.44 81 ALA A O 1
ATOM 601 N N . LYS A 1 82 ? 4.569 -11.820 0.450 1.00 92.31 82 LYS A N 1
ATOM 602 C CA . LYS A 1 82 ? 3.932 -12.998 -0.138 1.00 92.31 82 LYS A CA 1
ATOM 603 C C . LYS A 1 82 ? 4.664 -13.546 -1.359 1.00 92.31 82 LYS A C 1
ATOM 605 O O . LYS A 1 82 ? 4.305 -14.609 -1.854 1.00 92.31 82 LYS A O 1
ATOM 610 N N . PHE A 1 83 ? 5.683 -12.854 -1.867 1.00 91.94 83 PHE A N 1
ATOM 611 C CA . PHE A 1 83 ? 6.305 -13.203 -3.143 1.00 91.94 83 PHE A CA 1
ATOM 612 C C . PHE A 1 83 ? 6.903 -14.608 -3.108 1.00 91.94 83 PHE A C 1
ATOM 614 O O . PHE A 1 83 ? 6.523 -15.451 -3.908 1.00 91.94 83 PHE A O 1
ATOM 621 N N . SER A 1 84 ? 7.770 -14.895 -2.137 1.00 86.50 84 SER A N 1
ATOM 622 C CA . SER A 1 84 ? 8.421 -16.207 -2.018 1.00 86.50 84 SER A CA 1
ATOM 623 C C . SER A 1 84 ? 7.466 -17.345 -1.648 1.00 86.50 84 SER A C 1
ATOM 625 O O . SER A 1 84 ? 7.815 -18.508 -1.826 1.00 86.50 84 SER A O 1
ATOM 627 N N . GLN A 1 85 ? 6.287 -17.021 -1.114 1.00 86.69 85 GLN A N 1
ATOM 628 C CA . GLN A 1 85 ? 5.296 -18.004 -0.679 1.00 86.69 85 GLN A CA 1
ATOM 629 C C . GLN A 1 85 ? 4.388 -18.454 -1.832 1.00 86.69 85 GLN A C 1
ATOM 631 O O . GLN A 1 85 ? 3.978 -19.611 -1.865 1.00 86.69 85 GLN A O 1
ATOM 636 N N . PHE A 1 86 ? 4.074 -17.550 -2.767 1.00 89.88 86 PHE A N 1
ATOM 637 C CA . PHE A 1 86 ? 3.053 -17.780 -3.798 1.00 89.88 86 PHE A CA 1
ATOM 638 C C . PHE A 1 86 ? 3.580 -17.687 -5.232 1.00 89.88 86 PHE A C 1
ATOM 640 O O . PHE A 1 86 ? 3.004 -18.304 -6.125 1.00 89.88 86 PHE A O 1
ATOM 647 N N . ILE A 1 87 ? 4.654 -16.935 -5.477 1.00 92.94 87 ILE A N 1
ATOM 648 C CA . ILE A 1 87 ? 5.171 -16.688 -6.824 1.00 92.94 87 ILE A CA 1
ATOM 649 C C . ILE A 1 87 ? 6.372 -17.584 -7.104 1.00 92.94 87 ILE A C 1
ATOM 651 O O . ILE A 1 87 ? 7.351 -17.609 -6.359 1.00 92.94 87 ILE A O 1
ATOM 655 N N . THR A 1 88 ? 6.308 -18.293 -8.229 1.00 92.00 88 THR A N 1
ATOM 656 C CA . THR A 1 88 ? 7.442 -19.034 -8.785 1.00 92.00 88 THR A CA 1
ATOM 657 C C . THR A 1 88 ? 8.024 -18.247 -9.950 1.00 92.00 88 THR A C 1
ATOM 659 O O . THR A 1 88 ? 7.303 -17.878 -10.875 1.00 92.00 88 THR A O 1
ATOM 662 N N . VAL A 1 89 ? 9.331 -18.004 -9.901 1.00 91.56 89 VAL A N 1
ATOM 663 C CA . VAL A 1 89 ? 10.085 -17.373 -10.988 1.00 91.56 89 VAL A CA 1
ATOM 664 C C . VAL A 1 89 ? 10.791 -18.469 -11.770 1.00 91.56 89 VAL A C 1
ATOM 666 O O . VAL A 1 89 ? 11.455 -19.319 -11.171 1.00 91.56 89 VAL A O 1
ATOM 669 N N . ASP A 1 90 ? 10.663 -18.452 -13.094 1.00 91.06 90 ASP A N 1
ATOM 670 C CA . ASP A 1 90 ? 11.439 -19.328 -13.962 1.00 91.06 90 ASP A CA 1
ATOM 671 C C . ASP A 1 90 ? 12.934 -19.002 -13.781 1.00 91.06 90 ASP A C 1
ATOM 673 O O . ASP A 1 90 ? 13.364 -17.877 -14.044 1.00 91.06 90 ASP A O 1
ATOM 677 N N . PRO A 1 91 ? 13.759 -19.957 -13.322 1.00 91.00 91 PRO A N 1
ATOM 678 C CA . PRO A 1 91 ? 15.162 -19.688 -13.030 1.00 91.00 91 PRO A CA 1
ATOM 679 C C . PRO A 1 91 ? 16.023 -19.483 -14.288 1.00 91.00 91 PRO A C 1
ATOM 681 O O . PRO A 1 91 ? 17.156 -19.025 -14.166 1.00 91.00 91 PRO A O 1
ATOM 684 N N . GLN A 1 92 ? 15.532 -19.851 -15.475 1.00 92.31 92 GLN A N 1
ATOM 685 C CA . GLN A 1 92 ? 16.226 -19.683 -16.753 1.00 92.31 92 GLN A CA 1
ATOM 686 C C . GLN A 1 92 ? 15.908 -18.338 -17.401 1.00 92.31 92 GLN A C 1
ATOM 688 O O . GLN A 1 92 ? 16.808 -17.699 -17.945 1.00 92.31 92 GLN A O 1
ATOM 693 N N . THR A 1 93 ? 14.645 -17.908 -17.359 1.00 91.06 93 THR A N 1
ATOM 694 C CA . THR A 1 93 ? 14.207 -16.668 -18.023 1.00 91.06 93 THR A CA 1
ATOM 695 C C . THR A 1 93 ? 14.070 -15.489 -17.064 1.00 91.06 93 THR A C 1
ATOM 697 O O . THR A 1 93 ? 14.154 -14.341 -17.492 1.00 91.06 93 THR A O 1
ATOM 700 N N . GLY A 1 94 ? 13.897 -15.750 -15.766 1.00 86.94 94 GLY A N 1
ATOM 701 C CA . GLY A 1 94 ? 13.556 -14.738 -14.768 1.00 86.94 94 GLY A CA 1
ATOM 702 C C . GLY A 1 94 ? 12.092 -14.290 -14.820 1.00 86.94 94 GLY A C 1
ATOM 703 O O . GLY A 1 94 ? 11.734 -13.334 -14.136 1.00 86.94 94 GLY A O 1
ATOM 704 N N . GLU A 1 95 ? 11.249 -14.949 -15.619 1.00 88.75 95 GLU A N 1
ATOM 705 C CA . GLU A 1 95 ? 9.848 -14.574 -15.815 1.00 88.75 95 GLU A CA 1
ATOM 706 C C . GLU A 1 95 ? 8.920 -15.261 -14.806 1.00 88.75 95 GLU A C 1
ATOM 708 O O . GLU A 1 95 ? 9.182 -16.364 -14.324 1.00 88.75 95 GLU A O 1
ATOM 713 N N . VAL A 1 96 ? 7.794 -14.614 -14.511 1.00 90.06 96 VAL A N 1
ATOM 714 C CA . VAL A 1 96 ? 6.695 -15.201 -13.737 1.00 90.06 96 VAL A CA 1
ATOM 715 C C . VAL A 1 96 ? 5.579 -15.569 -14.702 1.00 90.06 96 VAL A C 1
ATOM 717 O O . VAL A 1 96 ? 5.057 -14.713 -15.416 1.00 90.06 96 VAL A O 1
ATOM 720 N N . THR A 1 97 ? 5.219 -16.849 -14.721 1.00 83.19 97 THR A N 1
ATOM 721 C CA . THR A 1 97 ? 4.230 -17.394 -15.660 1.00 83.19 97 THR A CA 1
ATOM 722 C C . THR A 1 97 ? 2.794 -17.074 -15.264 1.00 83.19 97 THR A C 1
ATOM 724 O O . THR A 1 97 ? 1.946 -16.917 -16.141 1.00 83.19 97 THR A O 1
ATOM 727 N N . ASP A 1 98 ? 2.523 -16.954 -13.965 1.00 87.44 98 ASP A N 1
ATOM 728 C CA . ASP A 1 98 ? 1.209 -16.601 -13.445 1.00 87.44 98 ASP A CA 1
ATOM 729 C C . ASP A 1 98 ? 1.326 -15.691 -12.221 1.00 87.44 98 ASP A C 1
ATOM 731 O O . ASP A 1 98 ? 1.947 -16.027 -11.212 1.00 87.44 98 ASP A O 1
ATOM 735 N N . TRP A 1 99 ? 0.715 -14.516 -12.333 1.00 90.00 99 TRP A N 1
ATOM 736 C CA . TRP A 1 99 ? 0.605 -13.553 -11.245 1.00 90.00 99 TRP A CA 1
ATOM 737 C C . TRP A 1 99 ? -0.718 -13.679 -10.494 1.00 90.00 99 TRP A C 1
ATOM 739 O O . TRP A 1 99 ? -0.828 -13.135 -9.399 1.00 90.00 99 TRP A O 1
ATOM 749 N N . ASP A 1 100 ? -1.719 -14.359 -11.059 1.00 87.31 100 ASP A N 1
ATOM 750 C CA . ASP A 1 100 ? -3.076 -14.477 -10.520 1.00 87.31 100 ASP A CA 1
ATOM 751 C C . ASP A 1 100 ? -3.234 -15.683 -9.585 1.00 87.31 100 ASP A C 1
ATOM 753 O O . ASP A 1 100 ? -4.261 -16.359 -9.537 1.00 87.31 100 ASP A O 1
ATOM 757 N N . VAL A 1 101 ? -2.191 -15.945 -8.800 1.00 87.25 101 VAL A N 1
ATOM 758 C CA . VAL A 1 101 ? -2.200 -17.002 -7.794 1.00 87.25 101 VAL A CA 1
ATOM 759 C C . VAL A 1 101 ? -3.120 -16.586 -6.643 1.00 87.25 101 VAL A C 1
ATOM 761 O O . VAL A 1 101 ? -3.032 -15.470 -6.116 1.00 87.25 101 VAL A O 1
ATOM 764 N N . ASN A 1 102 ? -4.008 -17.496 -6.232 1.00 81.94 102 ASN A N 1
ATOM 765 C CA . ASN A 1 102 ? -4.876 -17.286 -5.074 1.00 81.94 102 ASN A CA 1
ATOM 766 C C . ASN A 1 102 ? -4.050 -16.892 -3.840 1.00 81.94 102 ASN A C 1
ATOM 768 O O . ASN A 1 102 ? -2.934 -17.362 -3.643 1.00 81.94 102 ASN A O 1
ATOM 772 N N . ASP A 1 103 ? -4.605 -15.997 -3.025 1.00 87.88 103 ASP A N 1
ATOM 773 C CA . ASP A 1 103 ? -3.981 -15.438 -1.819 1.00 87.88 103 ASP A CA 1
ATOM 774 C C . ASP A 1 103 ? -2.705 -14.600 -2.015 1.00 87.88 103 ASP A C 1
ATOM 776 O O . ASP A 1 103 ? -2.247 -13.988 -1.041 1.00 87.88 103 ASP A O 1
ATOM 780 N N . TYR A 1 104 ? -2.210 -14.433 -3.250 1.00 95.12 104 TYR A N 1
ATOM 781 C CA . TYR A 1 104 ? -1.229 -13.400 -3.578 1.00 95.12 104 TYR A CA 1
ATOM 782 C C . TYR A 1 104 ? -1.905 -12.023 -3.561 1.00 95.12 104 TYR A C 1
ATOM 784 O O . TYR A 1 104 ? -2.656 -11.638 -4.465 1.00 95.12 104 TYR A O 1
ATOM 792 N N . ASN A 1 105 ? -1.720 -11.310 -2.456 1.00 96.81 105 ASN A N 1
ATOM 793 C CA . ASN A 1 105 ? -2.384 -10.050 -2.142 1.00 96.81 105 ASN A CA 1
ATOM 794 C C . ASN A 1 105 ? -1.445 -9.164 -1.295 1.00 96.81 105 ASN A C 1
ATOM 796 O O . ASN A 1 105 ? -0.432 -9.667 -0.802 1.00 96.81 105 ASN A O 1
ATOM 800 N N . PRO A 1 106 ? -1.742 -7.865 -1.121 1.00 97.81 106 PRO A N 1
ATOM 801 C CA . PRO A 1 106 ? -0.790 -6.936 -0.519 1.00 97.81 106 PRO A CA 1
ATOM 802 C C . PRO A 1 106 ? -0.675 -7.042 1.008 1.00 97.81 106 PRO A C 1
ATOM 804 O O . PRO A 1 106 ? 0.143 -6.333 1.583 1.00 97.81 106 PRO A O 1
ATOM 807 N N . ILE A 1 107 ? -1.481 -7.869 1.686 1.00 97.94 107 ILE A N 1
ATOM 808 C CA . ILE A 1 107 ? -1.443 -7.997 3.149 1.00 97.94 107 ILE A CA 1
ATOM 809 C C . ILE A 1 107 ? -0.305 -8.940 3.548 1.00 97.94 107 ILE A C 1
ATOM 811 O O . ILE A 1 107 ? -0.317 -10.112 3.176 1.00 97.94 107 ILE A O 1
ATOM 815 N N . ALA A 1 108 ? 0.654 -8.438 4.326 1.00 97.06 108 ALA A N 1
ATOM 816 C CA . ALA A 1 108 ? 1.752 -9.236 4.868 1.00 97.06 108 ALA A CA 1
ATOM 817 C C . ALA A 1 108 ? 1.249 -10.335 5.819 1.00 97.06 108 ALA A C 1
ATOM 819 O O . ALA A 1 108 ? 0.194 -10.188 6.448 1.00 97.06 108 ALA A O 1
ATOM 820 N N . ASP A 1 109 ? 2.002 -11.433 5.931 1.00 94.31 109 ASP A N 1
ATOM 821 C CA . ASP A 1 109 ? 1.662 -12.490 6.878 1.00 94.31 109 ASP A CA 1
ATOM 822 C C . ASP A 1 109 ? 1.857 -11.973 8.318 1.00 94.31 109 ASP A C 1
ATOM 824 O O . ASP A 1 109 ? 2.867 -11.322 8.592 1.00 94.31 109 ASP A O 1
ATOM 828 N N . PRO A 1 110 ? 0.937 -12.233 9.265 1.00 95.56 110 PRO A N 1
ATOM 829 C CA . PRO A 1 110 ? 1.089 -11.776 10.649 1.00 95.56 110 PRO A CA 1
ATOM 830 C C . PRO A 1 110 ? 2.335 -12.312 11.370 1.00 95.56 110 PRO A C 1
ATOM 832 O O . PRO A 1 110 ? 2.737 -11.760 12.395 1.00 95.56 110 PRO A O 1
ATOM 835 N N . CYS A 1 111 ? 2.934 -13.398 10.878 1.00 94.50 111 CYS A N 1
ATOM 836 C CA . CYS A 1 111 ? 4.195 -13.934 11.379 1.00 94.50 111 CYS A CA 1
ATOM 837 C C . CYS A 1 111 ? 5.427 -13.244 10.777 1.00 94.50 111 CYS A C 1
ATOM 839 O O . CYS A 1 111 ? 6.539 -13.460 11.270 1.00 94.50 111 CYS A O 1
ATOM 841 N N . ASP A 1 112 ? 5.261 -12.406 9.752 1.00 94.88 112 ASP A N 1
ATOM 842 C CA . ASP A 1 112 ? 6.366 -11.659 9.175 1.00 94.88 112 ASP A CA 1
ATOM 843 C C . ASP A 1 112 ? 6.861 -10.567 10.146 1.00 94.88 112 ASP A C 1
ATOM 845 O O . ASP A 1 112 ? 6.064 -9.840 10.749 1.00 94.88 112 ASP A O 1
ATOM 849 N N . PRO A 1 113 ? 8.186 -10.367 10.288 1.00 95.50 113 PRO A N 1
ATOM 850 C CA . PRO A 1 113 ? 8.724 -9.339 11.171 1.00 95.50 113 PRO A CA 1
ATOM 851 C C . PRO A 1 113 ? 8.168 -7.943 10.866 1.00 95.50 113 PRO A C 1
ATOM 853 O O . PRO A 1 113 ? 8.244 -7.454 9.737 1.00 95.50 113 PRO A O 1
ATOM 856 N N . GLY A 1 114 ? 7.625 -7.289 11.894 1.00 96.25 114 GLY A N 1
ATOM 857 C CA . GLY A 1 114 ? 7.056 -5.946 11.787 1.00 96.25 114 GLY A CA 1
ATOM 858 C C . GLY A 1 114 ? 5.663 -5.878 11.158 1.00 96.25 114 GLY A C 1
ATOM 859 O O . GLY A 1 114 ? 5.170 -4.767 10.993 1.00 96.25 114 GLY A O 1
ATOM 860 N N . ALA A 1 115 ? 5.028 -7.004 10.814 1.00 97.94 115 ALA A N 1
ATOM 861 C CA . ALA A 1 115 ? 3.647 -7.021 10.342 1.00 97.94 115 ALA A CA 1
ATOM 862 C C . ALA A 1 115 ? 2.631 -6.915 11.497 1.00 97.94 115 ALA A C 1
ATOM 864 O O . ALA A 1 115 ? 2.894 -7.299 12.639 1.00 97.94 115 ALA A O 1
ATOM 865 N N . LEU A 1 116 ? 1.449 -6.379 11.191 1.00 98.50 116 LEU A N 1
ATOM 866 C CA . LEU A 1 116 ? 0.276 -6.390 12.065 1.00 98.50 116 LEU A CA 1
ATOM 867 C C . LEU A 1 116 ? -0.503 -7.715 11.953 1.00 98.50 116 LEU A C 1
ATOM 869 O O . LEU A 1 116 ? -0.117 -8.632 11.241 1.00 98.50 116 LEU A O 1
ATOM 873 N N . GLY A 1 117 ? -1.633 -7.810 12.661 1.00 97.94 117 GLY A N 1
ATOM 874 C CA . GLY A 1 117 ? -2.401 -9.049 12.833 1.00 97.94 117 GLY A CA 1
ATOM 875 C C . GLY A 1 117 ? -3.081 -9.618 11.581 1.00 97.94 117 GLY A C 1
ATOM 876 O O . GLY A 1 117 ? -3.576 -10.739 11.635 1.00 97.94 117 GLY A O 1
ATOM 877 N N . GLY A 1 118 ? -3.123 -8.882 10.468 1.00 98.00 118 GLY A N 1
ATOM 878 C CA . GLY A 1 118 ? -3.685 -9.355 9.202 1.00 98.00 118 GLY A CA 1
ATOM 879 C C . GLY A 1 118 ? -5.218 -9.350 9.162 1.00 98.00 118 GLY A C 1
ATOM 880 O O . GLY A 1 118 ? -5.892 -8.713 9.980 1.00 98.00 118 GLY A O 1
ATOM 881 N N . LEU A 1 119 ? -5.782 -10.039 8.164 1.00 97.88 119 LEU A N 1
ATOM 882 C CA . LEU A 1 119 ? -7.234 -10.184 8.015 1.00 97.88 119 LEU A CA 1
ATOM 883 C C . LEU A 1 119 ? -7.851 -10.879 9.236 1.00 97.88 119 LEU A C 1
ATOM 885 O O . LEU A 1 119 ? -7.247 -11.747 9.855 1.00 97.88 119 LEU A O 1
ATOM 889 N N . GLY A 1 120 ? -9.074 -10.485 9.587 1.00 98.38 120 GLY A N 1
ATOM 890 C CA . GLY A 1 120 ? -9.745 -10.926 10.810 1.00 98.38 120 GLY A CA 1
ATOM 891 C C . GLY A 1 120 ? -9.326 -10.149 12.061 1.00 98.38 120 GLY A C 1
ATOM 892 O O . GLY A 1 120 ? -9.866 -10.407 13.134 1.00 98.38 120 GLY A O 1
ATOM 893 N N . THR A 1 121 ? -8.432 -9.163 11.939 1.00 98.69 121 THR A N 1
ATOM 894 C CA . THR A 1 121 ? -7.978 -8.318 13.053 1.00 98.69 121 THR A CA 1
ATOM 895 C C . THR A 1 121 ? -8.200 -6.831 12.770 1.00 98.69 121 THR A C 1
ATOM 897 O O . THR A 1 121 ? -8.555 -6.442 11.658 1.00 98.69 121 THR A O 1
ATOM 900 N N . GLY A 1 122 ? -8.004 -5.984 13.784 1.00 98.56 122 GLY A N 1
ATOM 901 C CA . GLY A 1 122 ? -8.113 -4.527 13.661 1.00 98.56 122 GLY A CA 1
ATOM 902 C C . GLY A 1 122 ? -6.923 -3.848 12.971 1.00 98.56 122 GLY A C 1
ATOM 903 O O . GLY A 1 122 ? -6.908 -2.622 12.903 1.00 98.56 122 GLY A O 1
ATOM 904 N N . GLY A 1 123 ? -5.918 -4.590 12.491 1.00 98.75 123 GLY A N 1
ATOM 905 C CA . GLY A 1 123 ? -4.734 -4.004 11.863 1.00 98.75 123 GLY A CA 1
ATOM 906 C C . GLY A 1 123 ? -4.106 -4.889 10.791 1.00 98.75 123 GLY A C 1
ATOM 907 O O . GLY A 1 123 ? -3.866 -6.069 11.024 1.00 98.75 123 GLY A O 1
ATOM 908 N N . VAL A 1 124 ? -3.791 -4.306 9.637 1.00 98.81 124 VAL A N 1
ATOM 909 C CA . VAL A 1 124 ? -3.101 -4.975 8.523 1.00 98.81 124 VAL A CA 1
ATOM 910 C C . VAL A 1 124 ? -1.846 -4.205 8.139 1.00 98.81 124 VAL A C 1
ATOM 912 O O . VAL A 1 124 ? -1.831 -2.977 8.198 1.00 98.81 124 VAL A O 1
ATOM 915 N N . THR A 1 125 ? -0.815 -4.923 7.706 1.00 98.75 125 THR A N 1
ATOM 916 C CA . THR A 1 125 ? 0.355 -4.325 7.057 1.00 98.75 125 THR A CA 1
ATOM 917 C C . THR A 1 125 ? 0.275 -4.595 5.565 1.00 98.75 125 THR A C 1
ATOM 919 O O . THR A 1 125 ? 0.090 -5.738 5.154 1.00 98.75 125 THR A O 1
ATOM 922 N N . LEU A 1 126 ? 0.386 -3.538 4.769 1.00 98.62 126 LEU A N 1
ATOM 923 C CA . LEU A 1 126 ? 0.388 -3.568 3.317 1.00 98.62 126 LEU A CA 1
ATOM 924 C C . LEU A 1 126 ? 1.819 -3.443 2.802 1.00 98.62 126 LEU A C 1
ATOM 926 O O . LEU A 1 126 ? 2.523 -2.505 3.176 1.00 98.62 126 LEU A O 1
ATOM 930 N N . GLU A 1 127 ? 2.212 -4.334 1.897 1.00 97.81 127 GLU A N 1
ATOM 931 C CA . GLU A 1 127 ? 3.432 -4.201 1.105 1.00 97.81 127 GLU A CA 1
ATOM 932 C C . GLU A 1 127 ? 3.108 -4.244 -0.382 1.00 97.81 127 GLU A C 1
ATOM 934 O O . GLU A 1 127 ? 2.561 -5.226 -0.884 1.00 97.81 127 GLU A O 1
ATOM 939 N N . MET A 1 128 ? 3.454 -3.177 -1.097 1.00 98.12 128 MET A N 1
ATOM 940 C CA . MET A 1 128 ? 3.128 -3.029 -2.513 1.00 98.12 128 MET A CA 1
ATOM 941 C C . MET A 1 128 ? 4.298 -2.408 -3.260 1.00 98.12 128 MET A C 1
ATOM 943 O O . MET A 1 128 ? 4.707 -1.292 -2.961 1.00 98.12 128 MET A O 1
ATOM 947 N N . GLY A 1 129 ? 4.827 -3.115 -4.249 1.00 97.50 129 GLY A N 1
ATOM 948 C CA . GLY A 1 129 ? 5.943 -2.703 -5.088 1.00 97.50 129 GLY A CA 1
ATOM 949 C C . GLY A 1 129 ? 5.554 -2.643 -6.559 1.00 97.50 129 GLY A C 1
ATOM 950 O O . GLY A 1 129 ? 4.702 -3.396 -7.033 1.00 97.50 129 GLY A O 1
ATOM 951 N N . ALA A 1 130 ? 6.203 -1.745 -7.291 1.00 96.94 130 ALA A N 1
ATOM 952 C CA . ALA A 1 130 ? 6.088 -1.639 -8.735 1.00 96.94 130 ALA A CA 1
ATOM 953 C C . ALA A 1 130 ? 7.352 -2.185 -9.405 1.00 96.94 130 ALA A C 1
ATOM 955 O O . ALA A 1 130 ? 8.440 -1.622 -9.261 1.00 96.94 130 ALA A O 1
ATOM 956 N N . LEU A 1 131 ? 7.195 -3.259 -10.177 1.00 94.56 131 LEU A N 1
ATOM 957 C CA . LEU A 1 131 ? 8.226 -3.768 -11.076 1.00 94.56 131 LEU A CA 1
ATOM 958 C C . LEU A 1 131 ? 7.911 -3.303 -12.496 1.00 94.56 131 LEU A C 1
ATOM 960 O O . LEU A 1 131 ? 6.807 -3.527 -12.982 1.00 94.56 131 LEU A O 1
ATOM 964 N N . TYR A 1 132 ? 8.856 -2.601 -13.121 1.00 94.88 132 TYR A N 1
ATOM 965 C CA . TYR A 1 132 ? 8.738 -2.107 -14.489 1.00 94.88 132 TYR A CA 1
ATOM 966 C C . TYR A 1 132 ? 10.107 -1.761 -15.079 1.00 94.88 132 TYR A C 1
ATOM 968 O O . TYR A 1 132 ? 11.051 -1.419 -14.357 1.00 94.88 132 TYR A O 1
ATOM 976 N N . TYR A 1 133 ? 10.181 -1.779 -16.409 1.00 92.06 133 TYR A N 1
ATOM 977 C CA . TYR A 1 133 ? 11.349 -1.369 -17.184 1.00 92.06 133 TYR A CA 1
ATOM 978 C C . TYR A 1 133 ? 10.972 -0.305 -18.234 1.00 92.06 133 TYR A C 1
ATOM 980 O O . TYR A 1 133 ? 9.880 -0.393 -18.801 1.00 92.06 133 TYR A O 1
ATOM 988 N N . PRO A 1 134 ? 11.836 0.688 -18.533 1.00 93.75 134 PRO A N 1
ATOM 989 C CA . PRO A 1 134 ? 13.069 1.045 -17.820 1.00 93.75 134 PRO A CA 1
ATOM 990 C C . PRO A 1 134 ? 12.814 1.416 -16.348 1.00 93.75 134 PRO A C 1
ATOM 992 O O . PRO A 1 134 ? 11.723 1.883 -16.036 1.00 93.75 134 PRO A O 1
ATOM 995 N N . PRO A 1 135 ? 13.769 1.220 -15.422 1.00 89.38 135 PRO A N 1
ATOM 996 C CA . PRO A 1 135 ? 13.547 1.420 -13.989 1.00 89.38 135 PRO A CA 1
ATOM 997 C C . PRO A 1 135 ? 13.701 2.896 -13.579 1.00 89.38 135 PRO A C 1
ATOM 999 O O . PRO A 1 135 ? 14.425 3.206 -12.639 1.00 89.38 135 PRO A O 1
ATOM 1002 N N . THR A 1 136 ? 13.067 3.812 -14.310 1.00 90.94 136 THR A N 1
ATOM 1003 C CA . THR A 1 136 ? 13.161 5.264 -14.094 1.00 90.94 136 THR A CA 1
ATOM 1004 C C . THR A 1 136 ? 11.780 5.914 -14.133 1.00 90.94 136 THR A C 1
ATOM 1006 O O . THR A 1 136 ? 10.853 5.375 -14.736 1.00 90.94 136 THR A O 1
ATOM 1009 N N . ASP A 1 137 ? 11.651 7.108 -13.551 1.00 89.94 137 ASP A N 1
ATOM 1010 C CA . ASP A 1 137 ? 10.380 7.852 -13.479 1.00 89.94 137 ASP A CA 1
ATOM 1011 C C . ASP A 1 137 ? 9.771 8.209 -14.841 1.00 89.94 137 ASP A C 1
ATOM 1013 O O . ASP A 1 137 ? 8.567 8.437 -14.943 1.00 89.94 137 ASP A O 1
ATOM 1017 N N . ASN A 1 138 ? 10.592 8.226 -15.894 1.00 91.38 138 ASN A N 1
ATOM 1018 C CA . ASN A 1 138 ? 10.164 8.509 -17.265 1.00 91.38 138 ASN A CA 1
ATOM 1019 C C . ASN A 1 138 ? 9.705 7.257 -18.021 1.00 91.38 138 ASN A C 1
ATOM 1021 O O . ASN A 1 138 ? 9.381 7.337 -19.206 1.00 91.38 138 ASN A O 1
ATOM 1025 N N . SER A 1 139 ? 9.716 6.091 -17.375 1.00 94.94 139 SER A N 1
ATOM 1026 C CA . SER A 1 139 ? 9.234 4.868 -17.995 1.00 94.94 139 SER A CA 1
ATOM 1027 C C . SER A 1 139 ? 7.749 4.986 -18.339 1.00 94.94 139 SER A C 1
ATOM 1029 O O . SER A 1 139 ? 6.959 5.370 -17.474 1.00 94.94 139 SER A O 1
ATOM 1031 N N . PRO A 1 140 ? 7.323 4.583 -19.551 1.00 95.12 140 PRO A N 1
ATOM 1032 C CA . PRO A 1 140 ? 5.899 4.516 -19.885 1.00 95.12 140 PRO A CA 1
ATOM 1033 C C . PRO A 1 140 ? 5.145 3.493 -19.020 1.00 95.12 140 PRO A C 1
ATOM 1035 O O . PRO A 1 140 ? 3.920 3.509 -18.970 1.00 95.12 140 PRO A O 1
ATOM 1038 N N . ASN A 1 141 ? 5.882 2.610 -18.344 1.00 96.81 141 ASN A N 1
ATOM 1039 C CA . ASN A 1 141 ? 5.362 1.576 -17.464 1.00 96.81 141 ASN A CA 1
ATOM 1040 C C . ASN A 1 141 ? 5.377 1.992 -15.982 1.00 96.81 141 ASN A C 1
ATOM 1042 O O . ASN A 1 141 ? 4.921 1.219 -15.141 1.00 96.81 141 ASN A O 1
ATOM 1046 N N . ALA A 1 142 ? 5.912 3.169 -15.633 1.00 96.12 142 ALA A N 1
ATOM 1047 C CA . ALA A 1 142 ? 5.929 3.633 -14.248 1.00 96.12 142 ALA A CA 1
ATOM 1048 C C . ALA A 1 142 ? 4.495 3.903 -13.745 1.00 96.12 142 ALA A C 1
ATOM 1050 O O . ALA A 1 142 ? 3.690 4.484 -14.482 1.00 96.12 142 ALA A O 1
ATOM 1051 N N . PRO A 1 143 ? 4.162 3.545 -12.489 1.00 96.69 143 PRO A N 1
ATOM 1052 C CA . PRO A 1 143 ? 2.883 3.904 -11.889 1.00 96.69 143 PRO A CA 1
ATOM 1053 C C . PRO A 1 143 ? 2.608 5.410 -11.963 1.00 96.69 143 PRO A C 1
ATOM 1055 O O . PRO A 1 143 ? 3.557 6.199 -11.903 1.00 96.69 143 PRO A O 1
ATOM 1058 N N . PRO A 1 144 ? 1.336 5.843 -12.058 1.00 95.25 144 PRO A N 1
ATOM 1059 C CA . PRO A 1 144 ? 0.960 7.257 -12.039 1.00 95.25 144 PRO A CA 1
ATOM 1060 C C . PRO A 1 144 ? 1.464 7.981 -10.771 1.00 95.25 144 PRO A C 1
ATOM 1062 O O . PRO A 1 144 ? 1.852 7.354 -9.788 1.00 95.25 144 PRO A O 1
ATOM 1065 N N . THR A 1 145 ? 1.473 9.315 -10.762 1.00 96.00 145 THR A N 1
ATOM 1066 C CA . THR A 1 145 ? 1.793 10.089 -9.545 1.00 96.00 145 THR A CA 1
ATOM 1067 C C . THR A 1 145 ? 0.638 10.100 -8.549 1.00 96.00 145 THR A C 1
ATOM 1069 O O . THR A 1 145 ? 0.798 10.596 -7.444 1.00 96.00 145 THR A O 1
ATOM 1072 N N . SER A 1 146 ? -0.524 9.556 -8.900 1.00 97.56 146 SER A N 1
ATOM 1073 C CA . SER A 1 146 ? -1.632 9.336 -7.980 1.00 97.56 146 SER A CA 1
ATOM 1074 C C . SER A 1 146 ? -2.463 8.138 -8.403 1.00 97.56 146 SER A C 1
ATOM 1076 O O . SER A 1 146 ? -2.523 7.793 -9.584 1.00 97.56 146 SER A O 1
ATOM 1078 N N . GLY A 1 147 ? -3.123 7.501 -7.444 1.00 97.12 147 GLY A N 1
ATOM 1079 C CA . GLY A 1 147 ? -3.954 6.345 -7.741 1.00 97.12 147 GLY A CA 1
ATOM 1080 C C . GLY A 1 147 ? -4.501 5.648 -6.509 1.00 97.12 147 GLY A C 1
ATOM 1081 O O . GLY A 1 147 ? -4.233 6.034 -5.370 1.00 97.12 147 GLY A O 1
ATOM 1082 N N . LEU A 1 148 ? -5.287 4.608 -6.773 1.00 98.06 148 LEU A N 1
ATOM 1083 C CA . LEU A 1 148 ? -5.715 3.633 -5.780 1.00 98.06 148 LEU A CA 1
ATOM 1084 C C . LEU A 1 148 ? -4.607 2.591 -5.605 1.00 98.06 148 LEU A C 1
ATOM 1086 O O . LEU A 1 148 ? -4.104 2.063 -6.595 1.00 98.06 148 LEU A O 1
ATOM 1090 N N . LEU A 1 149 ? -4.244 2.297 -4.359 1.00 98.44 149 LEU A N 1
ATOM 1091 C CA . LEU A 1 149 ? -3.393 1.156 -4.031 1.00 98.44 149 LEU A CA 1
ATOM 1092 C C . LEU A 1 149 ? -4.252 -0.101 -3.896 1.00 98.44 149 LEU A C 1
ATOM 1094 O O . LEU A 1 149 ? -4.066 -1.064 -4.632 1.00 98.44 149 LEU A O 1
ATOM 1098 N N . CYS A 1 150 ? -5.220 -0.071 -2.983 1.00 98.56 150 CYS A N 1
ATOM 1099 C CA . CYS A 1 150 ? -6.184 -1.148 -2.777 1.00 98.56 150 CYS A CA 1
ATOM 1100 C C . CYS A 1 150 ? -7.416 -0.637 -2.020 1.00 98.56 150 CYS A C 1
ATOM 1102 O O . CYS A 1 150 ? -7.441 0.496 -1.523 1.00 98.56 150 CYS A O 1
ATOM 1104 N N . ARG A 1 151 ? -8.426 -1.499 -1.885 1.00 98.69 151 ARG A N 1
ATOM 1105 C CA . ARG A 1 151 ? -9.516 -1.327 -0.924 1.00 98.69 151 ARG A CA 1
ATOM 1106 C C . ARG A 1 151 ? -9.476 -2.393 0.156 1.00 98.69 151 ARG A C 1
ATOM 1108 O O . ARG A 1 151 ? -9.211 -3.554 -0.134 1.00 98.69 151 ARG A O 1
ATOM 1115 N N . LEU A 1 152 ? -9.820 -2.008 1.378 1.00 98.75 152 LEU A N 1
ATOM 1116 C CA . LEU A 1 152 ? -9.968 -2.903 2.521 1.00 98.75 152 LEU A CA 1
ATOM 1117 C C . LEU A 1 152 ? -11.426 -2.918 2.983 1.00 98.75 152 LEU A C 1
ATOM 1119 O O . LEU A 1 152 ? -12.009 -1.865 3.228 1.00 98.75 152 LEU A O 1
ATOM 1123 N N . ALA A 1 153 ? -12.012 -4.102 3.123 1.00 98.62 153 ALA A N 1
ATOM 1124 C CA . ALA A 1 153 ? -13.347 -4.262 3.692 1.00 98.62 153 ALA A CA 1
ATOM 1125 C C . ALA A 1 153 ? -13.266 -4.270 5.224 1.00 98.62 153 ALA A C 1
ATOM 1127 O O . ALA A 1 153 ? -12.398 -4.944 5.782 1.00 98.62 153 ALA A O 1
ATOM 1128 N N . ILE A 1 154 ? -14.171 -3.565 5.906 1.00 98.62 154 ILE A N 1
ATOM 1129 C CA . ILE A 1 154 ? -14.232 -3.523 7.379 1.00 98.62 154 ILE A CA 1
ATOM 1130 C C . ILE A 1 154 ? -15.486 -4.221 7.902 1.00 98.62 154 ILE A C 1
ATOM 1132 O O . ILE A 1 154 ? -16.504 -4.294 7.216 1.00 98.62 154 ILE A O 1
ATOM 1136 N N . SER A 1 155 ? -15.452 -4.747 9.126 1.00 98.50 155 SER A N 1
ATOM 1137 C CA . SER A 1 155 ? -16.602 -5.439 9.725 1.00 98.50 155 SER A CA 1
ATOM 1138 C C . SER A 1 155 ? -17.681 -4.496 10.266 1.00 98.50 155 SER A C 1
ATOM 1140 O O . SER A 1 155 ? -18.849 -4.880 10.242 1.00 98.50 155 SER A O 1
ATOM 1142 N N . GLN A 1 156 ? -17.323 -3.269 10.652 1.00 98.06 156 GLN A N 1
ATOM 1143 C CA . GLN A 1 156 ? -18.216 -2.229 11.182 1.00 98.06 156 GLN A CA 1
ATOM 1144 C C . GLN A 1 156 ? -17.612 -0.831 10.983 1.00 98.06 156 GLN A C 1
ATOM 1146 O O . GLN A 1 156 ? -16.419 -0.722 10.707 1.00 98.06 156 GLN A O 1
ATOM 1151 N N . SER A 1 157 ? -18.417 0.221 11.160 1.00 98.19 157 SER A N 1
ATOM 1152 C CA . SER A 1 157 ? -17.953 1.614 11.142 1.00 98.19 157 SER A CA 1
ATOM 1153 C C . SER A 1 157 ? -16.830 1.847 12.154 1.00 98.19 157 SER A C 1
ATOM 1155 O O . SER A 1 157 ? -16.933 1.446 13.315 1.00 98.19 157 SER A O 1
ATOM 1157 N N . ALA A 1 158 ? -15.764 2.519 11.726 1.00 98.31 158 ALA A N 1
ATOM 1158 C CA . ALA A 1 158 ? -14.576 2.758 12.538 1.00 98.31 158 ALA A CA 1
ATOM 1159 C C . ALA A 1 158 ? -13.778 3.949 12.005 1.00 98.31 158 ALA A C 1
ATOM 1161 O O . ALA A 1 158 ? -13.956 4.375 10.863 1.00 98.31 158 ALA A O 1
ATOM 1162 N N . LYS A 1 159 ? -12.858 4.461 12.823 1.00 98.56 159 LYS A N 1
ATOM 1163 C CA . LYS A 1 159 ? -11.796 5.337 12.336 1.00 98.56 159 LYS A CA 1
ATOM 1164 C C . LYS A 1 159 ? -10.656 4.501 11.783 1.00 98.56 159 LYS A C 1
ATOM 1166 O O . LYS A 1 159 ? -10.275 3.503 12.395 1.00 98.56 159 LYS A O 1
ATOM 1171 N N . VAL A 1 160 ? -10.118 4.934 10.655 1.00 98.75 160 VAL A N 1
ATOM 1172 C CA . VAL A 1 160 ? -8.965 4.343 9.986 1.00 98.75 160 VAL A CA 1
ATOM 1173 C C . VAL A 1 160 ? -7.765 5.256 10.183 1.00 98.75 160 VAL A C 1
ATOM 1175 O O . VAL A 1 160 ? -7.847 6.456 9.918 1.00 98.75 160 VAL A O 1
ATOM 1178 N N . THR A 1 161 ? -6.644 4.669 10.587 1.00 98.81 161 THR A N 1
ATOM 1179 C CA . THR A 1 161 ? -5.357 5.359 10.687 1.00 98.81 161 THR A CA 1
ATOM 1180 C C . THR A 1 161 ? -4.299 4.584 9.920 1.00 98.81 161 THR A C 1
ATOM 1182 O O . THR A 1 161 ? -4.113 3.390 10.160 1.00 98.81 161 THR A O 1
ATOM 1185 N N . VAL A 1 162 ? -3.608 5.268 9.009 1.00 98.88 162 VAL A N 1
ATOM 1186 C CA . VAL A 1 162 ? -2.472 4.745 8.249 1.00 98.88 162 VAL A CA 1
ATOM 1187 C C . VAL A 1 162 ? -1.180 5.345 8.783 1.00 98.88 162 VAL A C 1
ATOM 1189 O O . VAL A 1 162 ? -1.092 6.552 8.994 1.00 98.88 162 VAL A O 1
ATOM 1192 N N . THR A 1 163 ? -0.163 4.510 8.959 1.00 98.69 163 THR A N 1
ATOM 1193 C CA . THR A 1 163 ? 1.204 4.926 9.289 1.00 98.69 163 THR A CA 1
ATOM 1194 C C . THR A 1 163 ? 2.203 4.250 8.364 1.00 98.69 163 THR A C 1
ATOM 1196 O O . THR A 1 163 ? 1.947 3.158 7.864 1.00 98.69 163 THR A O 1
ATOM 1199 N N . GLU A 1 164 ? 3.368 4.858 8.154 1.00 97.88 164 GLU A N 1
ATOM 1200 C CA . GLU A 1 164 ? 4.465 4.153 7.489 1.00 97.88 164 GLU A CA 1
ATOM 1201 C C . GLU A 1 164 ? 4.977 3.000 8.350 1.00 97.88 164 GLU A C 1
ATOM 1203 O O . GLU A 1 164 ? 5.175 3.149 9.558 1.00 97.88 164 GLU A O 1
ATOM 1208 N N . ASN A 1 165 ? 5.259 1.868 7.711 1.00 98.12 165 ASN A N 1
ATOM 1209 C CA . ASN A 1 165 ? 5.952 0.761 8.346 1.00 98.12 165 ASN A CA 1
ATOM 1210 C C . ASN A 1 165 ? 7.438 0.793 7.965 1.00 98.12 165 ASN A C 1
ATOM 1212 O O . ASN A 1 165 ? 7.862 0.202 6.972 1.00 98.12 16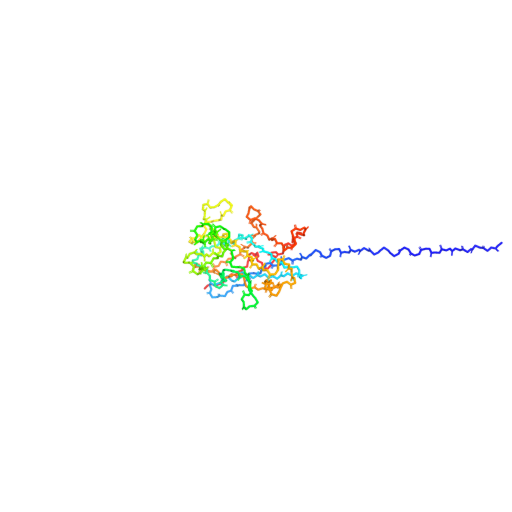5 ASN A O 1
ATOM 1216 N N . ALA A 1 166 ? 8.242 1.488 8.772 1.00 95.25 166 ALA A N 1
ATOM 1217 C CA . ALA A 1 166 ? 9.674 1.657 8.520 1.00 95.25 166 ALA A CA 1
ATOM 1218 C C . ALA A 1 166 ? 10.477 0.344 8.601 1.00 95.25 166 ALA A C 1
ATOM 1220 O O . ALA A 1 166 ? 11.501 0.219 7.932 1.00 95.25 166 ALA A O 1
ATOM 1221 N N . ILE A 1 167 ? 10.020 -0.645 9.382 1.00 95.81 167 ILE A N 1
ATOM 1222 C CA . ILE A 1 167 ? 10.653 -1.977 9.448 1.00 95.81 167 ILE A CA 1
ATOM 1223 C C . ILE A 1 167 ? 10.525 -2.680 8.093 1.00 95.81 167 ILE A C 1
ATOM 1225 O O . ILE A 1 167 ? 11.432 -3.393 7.669 1.00 95.81 167 ILE A O 1
ATOM 1229 N N . ARG A 1 168 ? 9.415 -2.424 7.399 1.00 95.06 168 ARG A N 1
ATOM 1230 C CA . ARG A 1 168 ? 9.064 -3.004 6.102 1.00 95.06 168 ARG A CA 1
ATOM 1231 C C . ARG A 1 168 ? 9.326 -2.054 4.927 1.00 95.06 168 ARG A C 1
ATOM 1233 O O . ARG A 1 168 ? 8.728 -2.167 3.865 1.00 95.06 168 ARG A O 1
ATOM 1240 N N . GLY A 1 169 ? 10.248 -1.109 5.120 1.00 93.69 169 GLY A N 1
ATOM 1241 C CA . GLY A 1 169 ? 10.770 -0.222 4.077 1.00 93.69 169 GLY A CA 1
ATOM 1242 C C . GLY A 1 169 ? 10.067 1.130 3.936 1.00 93.69 169 GLY A C 1
ATOM 1243 O O . GLY A 1 169 ? 10.651 2.032 3.341 1.00 93.69 169 GLY A O 1
ATOM 1244 N N . GLY A 1 170 ? 8.877 1.310 4.517 1.00 96.25 170 GLY A N 1
ATOM 1245 C CA . GLY A 1 170 ? 8.112 2.556 4.412 1.00 96.25 170 GLY A CA 1
ATOM 1246 C C . GLY A 1 170 ? 7.774 2.913 2.963 1.00 96.25 170 GLY A C 1
ATOM 1247 O O . GLY A 1 170 ? 7.556 2.036 2.125 1.00 96.25 170 GLY A O 1
ATOM 1248 N N . ILE A 1 171 ? 7.712 4.205 2.650 1.00 97.12 171 ILE A N 1
ATOM 1249 C CA . ILE A 1 171 ? 7.541 4.673 1.271 1.00 97.12 171 ILE A CA 1
ATOM 1250 C C . ILE A 1 171 ? 8.914 4.905 0.632 1.00 97.12 171 ILE A C 1
ATOM 1252 O O . ILE A 1 171 ? 9.776 5.574 1.198 1.00 97.12 171 ILE A O 1
ATOM 1256 N N . VAL A 1 172 ? 9.116 4.380 -0.578 1.00 95.25 172 VAL A N 1
ATOM 1257 C CA . VAL A 1 172 ? 10.407 4.452 -1.284 1.00 95.25 172 VAL A CA 1
ATOM 1258 C C . VAL A 1 172 ? 10.211 5.033 -2.678 1.00 95.25 172 VAL A C 1
ATOM 1260 O O . VAL A 1 172 ? 9.388 4.529 -3.440 1.00 95.25 172 VAL A O 1
ATOM 1263 N N . PHE A 1 173 ?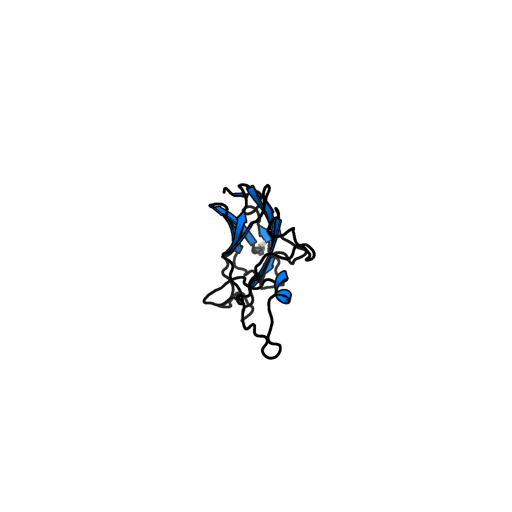 10.967 6.069 -3.045 1.00 95.06 173 PHE A N 1
ATOM 1264 C CA . PHE A 1 173 ? 10.973 6.599 -4.413 1.00 95.06 173 PHE A CA 1
ATOM 1265 C C . PHE A 1 173 ? 11.717 5.688 -5.393 1.00 95.06 173 PHE A C 1
ATOM 1267 O O . PHE A 1 173 ? 12.539 4.863 -5.000 1.00 95.06 173 PHE A O 1
ATOM 1274 N N . THR A 1 174 ? 11.441 5.838 -6.690 1.00 91.88 174 THR A N 1
ATOM 1275 C CA . THR A 1 174 ? 12.230 5.178 -7.744 1.00 91.88 174 THR A CA 1
ATOM 1276 C C . THR A 1 174 ? 13.693 5.597 -7.691 1.00 91.88 174 THR A C 1
ATOM 1278 O O . THR A 1 174 ? 14.563 4.755 -7.898 1.00 91.88 174 THR A O 1
ATOM 1281 N N . ASP A 1 175 ? 13.966 6.876 -7.411 1.00 89.81 175 ASP A N 1
ATOM 1282 C CA . ASP A 1 175 ? 15.306 7.364 -7.100 1.00 89.81 175 ASP A CA 1
ATOM 1283 C C . ASP A 1 175 ? 15.627 7.063 -5.624 1.00 89.81 175 ASP A C 1
ATOM 1285 O O . ASP A 1 175 ? 15.111 7.745 -4.732 1.00 89.81 175 ASP A O 1
ATOM 1289 N N . PRO A 1 176 ? 16.491 6.072 -5.334 1.00 86.12 176 PRO A N 1
ATOM 1290 C CA . PRO A 1 176 ? 16.777 5.659 -3.963 1.00 86.12 176 PRO A CA 1
ATOM 1291 C C . PRO A 1 176 ? 17.620 6.686 -3.194 1.00 86.12 176 PRO A C 1
ATOM 1293 O O . PRO A 1 176 ? 17.827 6.532 -1.992 1.00 86.12 176 PRO A O 1
ATOM 1296 N N . THR A 1 177 ? 18.144 7.717 -3.865 1.00 89.44 177 THR A N 1
ATOM 1297 C CA . THR A 1 177 ? 18.926 8.780 -3.217 1.00 89.44 177 THR A CA 1
ATOM 1298 C C . THR A 1 177 ? 18.041 9.855 -2.587 1.00 89.44 177 THR A C 1
ATOM 1300 O O . THR A 1 177 ? 18.508 10.622 -1.741 1.00 89.44 177 THR A O 1
ATOM 1303 N N . LYS A 1 178 ? 16.753 9.889 -2.948 1.00 89.69 178 LYS A N 1
ATOM 1304 C CA . LYS A 1 178 ? 15.758 10.812 -2.402 1.00 89.69 178 LYS A CA 1
ATOM 1305 C C . LYS A 1 178 ? 14.906 10.119 -1.347 1.00 89.69 178 LYS A C 1
ATOM 1307 O O . LYS A 1 178 ? 14.554 8.950 -1.472 1.00 89.69 178 LYS A O 1
ATOM 1312 N N . LYS A 1 179 ? 14.531 10.871 -0.313 1.00 89.62 179 LYS A N 1
ATOM 1313 C CA . LYS A 1 179 ? 13.595 10.412 0.719 1.00 89.62 179 LYS A CA 1
ATOM 1314 C C . LYS A 1 179 ? 12.260 11.133 0.563 1.00 89.62 179 LYS A C 1
ATOM 1316 O O . LYS A 1 179 ? 12.280 12.360 0.425 1.00 89.62 179 LYS A O 1
ATOM 1321 N N . PRO A 1 180 ? 11.127 10.418 0.598 1.00 91.25 180 PRO A N 1
ATOM 1322 C CA . PRO A 1 180 ? 9.829 11.067 0.575 1.00 91.25 180 PRO A CA 1
ATOM 1323 C C . PRO A 1 180 ? 9.596 11.839 1.870 1.00 91.25 180 PRO A C 1
ATOM 1325 O O . PRO A 1 180 ? 9.949 11.387 2.959 1.00 91.25 180 PRO A O 1
ATOM 1328 N N . VAL A 1 181 ? 8.963 13.002 1.745 1.00 94.81 181 VAL A N 1
ATOM 1329 C CA . VAL A 1 181 ? 8.272 13.625 2.876 1.00 94.81 181 VAL A CA 1
ATOM 1330 C C . VAL A 1 181 ? 6.862 13.060 2.890 1.00 94.81 181 VAL A C 1
ATOM 1332 O O . VAL A 1 181 ? 6.086 13.309 1.970 1.00 94.81 181 VAL A O 1
ATOM 1335 N N . VAL A 1 182 ? 6.540 12.253 3.893 1.00 96.12 182 VAL A N 1
ATOM 1336 C CA . VAL A 1 182 ? 5.256 11.553 3.929 1.00 96.12 182 VAL A CA 1
ATOM 1337 C C . VAL A 1 182 ? 4.216 12.378 4.675 1.00 96.12 182 VAL A C 1
ATOM 1339 O O . VAL A 1 182 ? 4.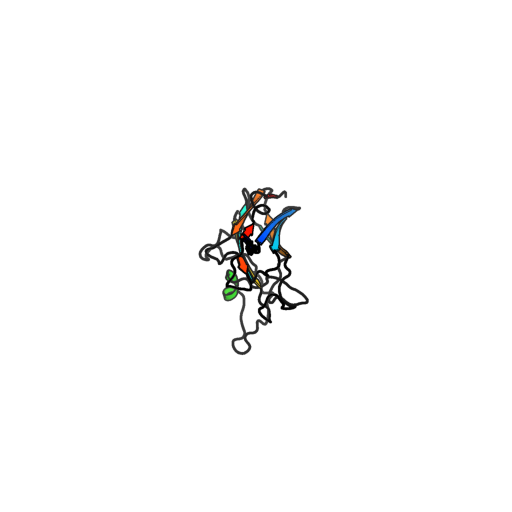417 12.783 5.818 1.00 96.12 182 VAL A O 1
ATOM 1342 N N . ASP A 1 183 ? 3.097 12.629 4.002 1.00 97.44 183 ASP A N 1
ATOM 1343 C CA . ASP A 1 183 ? 1.940 13.340 4.531 1.00 97.44 183 ASP A CA 1
ATOM 1344 C C . ASP A 1 183 ? 0.788 12.350 4.749 1.00 97.44 183 ASP A C 1
ATOM 1346 O O . ASP A 1 183 ? 0.239 11.769 3.809 1.00 97.44 183 ASP A O 1
ATOM 1350 N N . LEU A 1 184 ? 0.440 12.159 6.021 1.00 98.06 184 LEU A N 1
ATOM 1351 C CA . LEU A 1 184 ? -0.616 11.257 6.488 1.00 98.06 184 LEU A CA 1
ATOM 1352 C C . LEU A 1 184 ? -1.838 12.019 7.019 1.00 98.06 184 LEU A C 1
ATOM 1354 O O . LEU A 1 184 ? -2.722 11.417 7.632 1.00 98.06 184 LEU A O 1
ATOM 1358 N N . SER A 1 185 ? -1.903 13.339 6.813 1.00 97.69 185 SER A N 1
ATOM 1359 C CA . SER A 1 185 ? -2.992 14.180 7.329 1.00 97.69 185 SER A CA 1
ATOM 1360 C C . SER A 1 185 ? -4.369 13.760 6.805 1.00 97.69 185 SER A C 1
ATOM 1362 O O . SER A 1 185 ? -5.360 13.873 7.522 1.00 97.69 185 SER A O 1
ATOM 1364 N N . LEU A 1 186 ? -4.424 13.200 5.592 1.00 98.19 186 LEU A N 1
ATOM 1365 C CA . LEU A 1 186 ? -5.635 12.666 4.959 1.00 98.19 186 LEU A CA 1
ATOM 1366 C C . LEU A 1 186 ? -5.816 11.154 5.165 1.00 98.19 186 LEU A C 1
ATOM 1368 O O . LEU A 1 186 ? -6.648 10.535 4.505 1.00 98.19 186 LEU A O 1
ATOM 1372 N N . ALA A 1 187 ? -5.037 10.551 6.060 1.00 98.38 187 ALA A N 1
ATOM 1373 C CA . ALA A 1 187 ? -5.060 9.119 6.337 1.00 98.38 187 ALA A CA 1
ATOM 1374 C C . ALA A 1 187 ? -5.035 8.783 7.837 1.00 98.38 187 ALA A C 1
ATOM 1376 O O . ALA A 1 187 ? -4.904 7.615 8.195 1.00 98.38 187 ALA A O 1
ATOM 1377 N N . THR A 1 188 ? -5.171 9.781 8.713 1.00 98.44 188 THR A N 1
ATOM 1378 C CA . THR A 1 188 ? -5.150 9.613 10.173 1.00 98.44 188 THR A CA 1
ATOM 1379 C C . THR A 1 188 ? -6.526 9.899 10.763 1.00 98.44 188 THR A C 1
ATOM 1381 O O . THR A 1 188 ? -7.100 10.952 10.498 1.00 98.44 188 THR A O 1
ATOM 1384 N N . ASP A 1 189 ? -7.042 8.977 11.581 1.00 97.94 189 ASP A N 1
ATOM 1385 C CA . ASP A 1 189 ? -8.338 9.080 12.264 1.00 97.94 189 ASP A CA 1
ATOM 1386 C C . ASP A 1 189 ? -9.532 9.373 11.334 1.00 97.94 189 ASP A C 1
ATOM 1388 O O . ASP A 1 189 ? -10.517 10.011 11.725 1.00 97.94 189 ASP A O 1
ATOM 1392 N N . ILE A 1 190 ? -9.477 8.865 10.101 1.00 98.25 190 ILE A N 1
ATOM 1393 C CA . ILE A 1 190 ? -10.515 9.076 9.092 1.00 98.25 190 ILE A CA 1
ATOM 1394 C C . ILE A 1 190 ? -11.716 8.187 9.399 1.00 98.25 190 ILE A C 1
ATOM 1396 O O . ILE A 1 190 ? -11.612 6.962 9.417 1.00 98.25 190 ILE A O 1
ATOM 1400 N N . GLN A 1 191 ? -12.873 8.800 9.636 1.00 97.62 191 GLN A N 1
ATOM 1401 C CA . GLN A 1 191 ? -14.112 8.074 9.893 1.00 97.62 191 GLN A CA 1
ATOM 1402 C C . GLN A 1 191 ? -14.600 7.367 8.621 1.00 97.62 191 GLN A C 1
ATOM 1404 O O . GLN A 1 191 ? -14.841 8.013 7.603 1.00 97.62 191 GLN A O 1
ATOM 1409 N N . VAL A 1 192 ? -14.818 6.054 8.710 1.00 96.75 192 VAL A N 1
ATOM 1410 C CA . VAL A 1 192 ? -15.419 5.240 7.649 1.00 96.75 192 VAL A CA 1
ATOM 1411 C C . VAL A 1 192 ? -16.690 4.587 8.171 1.00 96.75 192 VAL A C 1
ATOM 1413 O O . VAL A 1 192 ? -16.699 3.970 9.237 1.00 96.75 192 VAL A O 1
ATOM 1416 N N . ASN A 1 193 ? -17.770 4.738 7.408 1.00 93.94 193 ASN A N 1
ATOM 1417 C CA . ASN A 1 193 ? -19.081 4.206 7.753 1.00 93.94 193 ASN A CA 1
ATOM 1418 C C . ASN A 1 193 ? -19.365 2.942 6.938 1.00 93.94 193 ASN A C 1
ATOM 1420 O O . ASN A 1 193 ? -19.049 2.878 5.747 1.00 93.94 193 ASN A O 1
ATOM 1424 N N . LYS A 1 194 ? -19.949 1.952 7.605 1.00 86.75 194 LYS A N 1
ATOM 1425 C CA . LYS A 1 194 ? -20.455 0.714 7.024 1.00 86.75 194 LYS A CA 1
ATOM 1426 C C . LYS A 1 194 ? -21.968 0.647 7.160 1.00 86.75 194 LYS A C 1
ATOM 1428 O O . LYS A 1 194 ? -22.470 1.115 8.207 1.00 86.75 194 LYS A O 1
#